Protein AF-A0AAW2P1X5-F1 (afdb_monomer)

Organism: Sesamum radiatum (NCBI:txid300843)

pLDDT: mean 85.67, std 13.17, range [32.5, 98.38]

InterPro domains:
  IPR018289 MULE transposase domain [PF10551] (149-247)

Sequence (319 aa):
MLFKTKEELMEAVQDHSIRHARREYYVTESSKTKWKVLCKHSTEGHVKCNPSYGIKHVIQNVKDQTGYDVPYQKAWYSLKMAREIVYGTWESSVKKLPAYLGAIQKYNPGTIVEWKHKGFQASTGKYVMGYVFWAFKPCIDGFQFCRNVISVDGTHLYTKYKYKLLIAAAMDGNQQVLPLAFAVDEETYPSWKWFLQQLSRHVIRGRRGMCLISDRHGGLIKAVREGPDFVSPHGVHRYCLRHVCSNFNSTIKNVVLKDLCWQAGSEYQSRKFNRIMDEIKKQDVKAFAYLDAINKEKWTASHDGGWRCGFDDQHVRMH

Radius of gyration: 26.85 Å; Cα contacts (8 Å, |Δi|>4): 483; chains: 1; bounding box: 67×56×65 Å

Solvent-accessible surface area (backbone atoms only — not comparable to full-atom values): 17569 Å² total; per-residue (Å²): 135,88,66,93,46,72,63,59,42,50,52,53,44,44,48,45,15,68,75,75,60,83,42,56,52,48,79,76,44,82,54,102,88,50,76,40,73,45,54,64,82,32,63,42,49,49,41,73,79,31,84,80,66,46,54,69,54,50,34,48,52,43,26,76,74,69,73,44,87,59,55,69,69,60,32,46,53,49,49,50,51,24,45,35,72,73,74,42,47,68,68,54,52,63,68,42,43,64,60,52,53,50,49,48,32,69,77,39,69,74,30,47,73,48,80,40,64,75,45,75,40,77,93,76,75,41,72,41,80,52,35,40,38,39,32,47,33,70,35,42,63,51,47,78,65,28,51,56,37,38,40,42,53,75,44,82,46,97,54,97,52,79,40,24,40,34,39,34,30,31,34,37,86,83,67,44,80,42,70,38,35,39,29,46,30,72,81,40,38,75,49,38,35,49,50,51,50,49,45,41,65,72,56,49,63,81,64,68,62,26,22,37,31,24,66,86,50,68,35,47,57,53,26,43,74,76,37,65,58,34,30,81,92,33,16,37,61,34,41,35,50,68,48,52,32,50,54,49,28,73,73,69,68,40,70,71,61,28,53,48,46,47,52,30,28,67,25,65,48,56,71,60,25,49,53,43,48,53,50,42,35,75,76,34,56,67,60,31,52,58,55,69,72,43,64,52,49,33,45,21,47,40,55,37,82,62,55,62,68,86,65,56,76,84,77,64,74,86,125

Nearest PDB structures (foldseek):
  8wwc-assembly2_D  TM=4.179E-01  e=2.090E-01  synthetic construct
  8wwc-assembly1_C  TM=4.539E-01  e=2.213E-01  synthetic construct
  9ij3-assembly1_A  TM=4.295E-01  e=5.863E-01  Mus musculus
  3gyp-assembly1_A  TM=3.384E-01  e=1.953E+00  Saccharomyces cerevisiae
  2jmu-assembly1_A  TM=2.526E-01  e=1.385E+00  Mus musculus

Structure (mmCIF, N/CA/C/O backbone):
data_AF-A0AAW2P1X5-F1
#
_entry.id   AF-A0AAW2P1X5-F1
#
loop_
_atom_site.group_PDB
_atom_site.id
_atom_site.type_symbol
_atom_site.label_atom_id
_atom_site.label_alt_id
_atom_site.label_comp_id
_atom_site.label_asym_id
_atom_site.label_entity_id
_atom_site.label_seq_id
_atom_site.pdbx_PDB_ins_code
_atom_site.Cartn_x
_atom_site.Cartn_y
_atom_site.Cartn_z
_atom_site.occupancy
_atom_site.B_iso_or_equiv
_atom_site.auth_seq_id
_atom_site.auth_comp_id
_atom_site.auth_asym_id
_atom_site.auth_atom_id
_atom_site.pdbx_PDB_model_num
ATOM 1 N N . MET A 1 1 ? -39.807 25.799 33.510 1.00 54.22 1 MET A N 1
ATOM 2 C CA . MET A 1 1 ? -41.089 25.072 33.384 1.00 54.22 1 MET A CA 1
ATOM 3 C C . MET A 1 1 ? -40.864 23.632 33.812 1.00 54.22 1 MET A C 1
ATOM 5 O O . MET A 1 1 ? -39.855 23.059 33.418 1.00 54.22 1 MET A O 1
ATOM 9 N N . LEU A 1 2 ? -41.742 23.083 34.651 1.00 59.72 2 LEU A N 1
ATOM 10 C CA . LEU A 1 2 ? -41.789 21.654 34.969 1.00 59.72 2 LEU A CA 1
ATOM 11 C C . LEU A 1 2 ? -42.893 21.048 34.098 1.00 59.72 2 LEU A C 1
ATOM 13 O O . LEU A 1 2 ? -44.048 21.436 34.249 1.00 59.72 2 LEU A O 1
ATOM 17 N N . PHE A 1 3 ? -42.532 20.160 33.175 1.00 68.56 3 PHE A N 1
ATOM 18 C CA . PHE A 1 3 ? -43.487 19.446 32.322 1.00 68.56 3 PHE A CA 1
ATOM 19 C C . PHE A 1 3 ? -43.906 18.154 33.027 1.00 68.56 3 PHE A C 1
ATOM 21 O O . PHE A 1 3 ? -43.050 17.453 33.578 1.00 68.56 3 PHE A O 1
ATOM 28 N N . LYS A 1 4 ? -45.211 17.864 33.073 1.00 69.25 4 LYS A N 1
ATOM 29 C CA . LYS A 1 4 ? -45.756 16.715 33.817 1.00 69.25 4 LYS A CA 1
ATOM 30 C C . LYS A 1 4 ? -45.629 15.416 33.029 1.00 69.25 4 LYS A C 1
ATOM 32 O O . LYS A 1 4 ? -45.527 14.347 33.631 1.00 69.25 4 LYS A O 1
ATOM 37 N N . THR A 1 5 ? -45.608 15.510 31.703 1.00 72.75 5 THR A N 1
ATOM 38 C CA . THR A 1 5 ? -45.520 14.371 30.785 1.00 72.75 5 THR A CA 1
ATOM 39 C C . THR A 1 5 ? -44.478 14.620 29.695 1.00 72.75 5 THR A C 1
ATOM 41 O O . THR A 1 5 ? -44.025 15.747 29.474 1.00 72.75 5 THR A O 1
ATOM 44 N N . LYS A 1 6 ? -44.057 13.547 29.015 1.00 68.81 6 LYS A N 1
ATOM 45 C CA . LYS A 1 6 ? -43.119 13.640 27.889 1.00 68.81 6 LYS A CA 1
ATOM 46 C C . LYS A 1 6 ? -43.771 14.360 26.705 1.00 68.81 6 LYS A C 1
ATOM 48 O O . LYS A 1 6 ? -43.094 15.083 25.983 1.00 68.81 6 LYS A O 1
ATOM 53 N N . GLU A 1 7 ? -45.072 14.178 26.538 1.00 74.19 7 GLU A N 1
ATOM 54 C CA . GLU A 1 7 ? -45.903 14.758 25.488 1.00 74.19 7 GLU A CA 1
ATOM 55 C C . GLU A 1 7 ? -45.992 16.284 25.625 1.00 74.19 7 GLU A C 1
ATOM 57 O O . GLU A 1 7 ? -45.682 16.982 24.662 1.00 74.19 7 GLU A O 1
ATOM 62 N N . GLU A 1 8 ? -46.257 16.807 26.831 1.00 77.31 8 GLU A N 1
ATOM 63 C CA . GLU A 1 8 ? -46.242 18.258 27.102 1.00 77.31 8 GLU A CA 1
ATOM 64 C C . GLU A 1 8 ? -44.882 18.888 26.779 1.00 77.31 8 GLU A C 1
ATOM 66 O O . GLU A 1 8 ? -44.800 19.995 26.245 1.00 77.31 8 GLU A O 1
ATOM 71 N N . LEU A 1 9 ? -43.789 18.183 27.092 1.00 74.19 9 LEU A N 1
ATOM 72 C CA . LEU A 1 9 ? -42.452 18.650 26.748 1.00 74.19 9 LEU A CA 1
ATOM 73 C C . LEU A 1 9 ? -42.229 18.652 25.230 1.00 74.19 9 LEU A C 1
ATOM 75 O O . LEU A 1 9 ? -41.631 19.594 24.717 1.00 74.19 9 LEU A O 1
ATOM 79 N N . MET A 1 10 ? -42.654 17.606 24.514 1.00 70.88 10 MET A N 1
ATOM 80 C CA . MET A 1 10 ? -42.500 17.542 23.056 1.00 70.88 10 MET A CA 1
ATOM 81 C C . MET A 1 10 ? -43.246 18.689 22.373 1.00 70.88 10 MET A C 1
ATOM 83 O O . MET A 1 10 ? -42.661 19.356 21.521 1.00 70.88 10 MET A O 1
ATOM 87 N N . GLU A 1 11 ? -44.477 18.972 22.798 1.00 77.06 11 GLU A N 1
ATOM 88 C CA . GLU A 1 11 ? -45.263 20.097 22.287 1.00 77.06 11 GLU A CA 1
ATOM 89 C C . GLU A 1 11 ? -44.612 21.442 22.611 1.00 77.06 11 GLU A C 1
ATOM 91 O O . GLU A 1 11 ? -44.451 22.270 21.720 1.00 77.06 11 GLU A O 1
ATOM 96 N N . ALA A 1 12 ? -44.147 21.652 23.846 1.00 75.19 12 ALA A N 1
ATOM 97 C CA . ALA A 1 12 ? -43.476 22.896 24.225 1.00 75.19 12 ALA A CA 1
ATOM 98 C C . ALA A 1 12 ? -42.154 23.110 23.469 1.00 75.19 12 ALA A C 1
ATOM 100 O O . ALA A 1 12 ? -41.810 24.232 23.090 1.00 75.19 12 ALA A O 1
ATOM 101 N N . VAL A 1 13 ? -41.406 22.032 23.218 1.00 69.44 13 VAL A N 1
ATOM 102 C CA . VAL A 1 13 ? -40.186 22.061 22.405 1.00 69.44 13 VAL A CA 1
ATOM 103 C C . VAL A 1 13 ? -40.520 22.379 20.950 1.00 69.44 13 VAL A C 1
ATOM 105 O O . VAL A 1 13 ? -39.817 23.182 20.334 1.00 69.44 13 VAL A O 1
ATOM 108 N N . GLN A 1 14 ? -41.585 21.800 20.396 1.00 65.75 14 GLN A N 1
ATOM 109 C CA . GLN A 1 14 ? -42.039 22.061 19.031 1.00 65.75 14 GLN A CA 1
ATOM 110 C C . GLN A 1 14 ? -42.573 23.493 18.873 1.00 65.75 14 GLN A C 1
ATOM 112 O O . GLN A 1 14 ? -42.233 24.178 17.911 1.00 65.75 14 GLN A O 1
ATOM 117 N N . ASP A 1 15 ? -43.309 24.001 19.855 1.00 69.94 15 ASP A N 1
ATOM 118 C CA . ASP A 1 15 ? -43.808 25.374 19.872 1.00 69.94 15 ASP A CA 1
ATOM 119 C C . ASP A 1 15 ? -42.661 26.392 19.981 1.00 69.94 15 ASP A C 1
ATOM 121 O O . ASP A 1 15 ? -42.579 27.329 19.187 1.00 69.94 15 ASP A O 1
ATOM 125 N N . HIS A 1 16 ? -41.679 26.157 20.861 1.00 68.56 16 HIS A N 1
ATOM 126 C CA . HIS A 1 16 ? -40.460 26.973 20.925 1.00 68.56 16 HIS A CA 1
ATOM 127 C C . HIS A 1 16 ? -39.639 26.892 19.622 1.00 68.56 16 HIS A C 1
ATOM 129 O O . HIS A 1 16 ? -39.056 27.890 19.178 1.00 68.56 16 HIS A O 1
ATOM 135 N N . SER A 1 17 ? -39.573 25.709 19.001 1.00 58.81 17 SER A N 1
ATOM 136 C CA . SER A 1 17 ? -38.910 25.487 17.706 1.00 58.81 17 SER A CA 1
ATOM 137 C C . SER A 1 17 ? -39.492 26.399 16.624 1.00 58.81 17 SER A C 1
ATOM 139 O O . SER A 1 17 ? -38.737 27.065 15.909 1.00 58.81 17 SER A O 1
ATOM 141 N N . ILE A 1 18 ? -40.827 26.465 16.561 1.00 56.28 18 ILE A N 1
ATOM 142 C CA . ILE A 1 18 ? -41.604 27.248 15.594 1.00 56.28 18 ILE A CA 1
ATOM 143 C C . ILE A 1 18 ? -41.532 28.748 15.907 1.00 56.28 18 ILE A C 1
ATOM 145 O O . ILE A 1 18 ? -41.245 29.547 15.017 1.00 56.28 18 ILE A O 1
ATOM 149 N N . ARG A 1 19 ? -41.763 29.142 17.167 1.00 52.75 19 ARG A N 1
ATOM 150 C CA . ARG A 1 19 ? -41.940 30.553 17.555 1.00 52.75 19 ARG A CA 1
ATOM 151 C C . ARG A 1 19 ? -40.642 31.328 17.723 1.00 52.75 19 ARG A C 1
ATOM 153 O O . ARG A 1 19 ? -40.612 32.521 17.436 1.00 52.75 19 ARG A O 1
ATOM 160 N N . HIS A 1 20 ? -39.581 30.684 18.205 1.00 51.88 20 HIS A N 1
ATOM 161 C CA . HIS A 1 20 ? -38.399 31.409 18.682 1.00 51.88 20 HIS A CA 1
ATOM 162 C C . HIS A 1 20 ? -37.089 30.974 18.035 1.00 51.88 20 HIS A C 1
ATOM 164 O O . HIS A 1 20 ? -36.188 31.795 17.883 1.00 51.88 20 HIS A O 1
ATOM 170 N N . ALA A 1 21 ? -36.955 29.704 17.649 1.00 55.00 21 ALA A N 1
ATOM 171 C CA . ALA A 1 21 ? -35.655 29.168 17.257 1.00 55.00 21 ALA A CA 1
ATOM 172 C C . ALA A 1 21 ? -35.458 28.958 15.747 1.00 55.00 21 ALA A C 1
ATOM 174 O O . ALA A 1 21 ? -34.315 28.735 15.348 1.00 55.00 21 ALA A O 1
ATOM 175 N N . ARG A 1 22 ? -36.526 28.988 14.923 1.00 56.28 22 ARG A N 1
ATOM 176 C CA . ARG A 1 22 ? -36.511 28.605 13.485 1.00 56.28 22 ARG A CA 1
ATOM 177 C C . ARG A 1 22 ? -35.740 27.300 13.218 1.00 56.28 22 ARG A C 1
ATOM 179 O O . ARG A 1 22 ? -35.096 27.126 12.188 1.00 56.28 22 ARG A O 1
ATOM 186 N N . ARG A 1 23 ? -35.745 26.395 14.191 1.00 57.50 23 ARG A N 1
ATOM 187 C CA . ARG A 1 23 ? -34.955 25.164 14.220 1.00 57.50 23 ARG A CA 1
ATOM 188 C C . ARG A 1 23 ? -35.837 24.086 14.792 1.00 57.50 23 ARG A C 1
ATOM 190 O O . ARG A 1 23 ? -36.413 24.303 15.848 1.00 57.50 23 ARG A O 1
ATOM 197 N N . GLU A 1 24 ? -35.902 22.939 14.136 1.00 57.69 24 GLU A N 1
ATOM 198 C CA . GLU A 1 24 ? -36.631 21.789 14.660 1.00 57.69 24 GLU A CA 1
ATOM 199 C C . GLU A 1 24 ? -35.803 21.082 15.737 1.00 57.69 24 GLU A C 1
ATOM 201 O O . GLU A 1 24 ? -34.630 20.773 15.523 1.00 57.69 24 GLU A O 1
ATOM 206 N N . TYR A 1 25 ? -36.407 20.806 16.888 1.00 61.94 25 TYR A N 1
ATOM 207 C CA . TYR A 1 25 ? -35.795 20.071 17.992 1.00 61.94 25 TYR A CA 1
ATOM 208 C C . TYR A 1 25 ? -36.591 18.796 18.298 1.00 61.94 25 TYR A C 1
ATOM 210 O O . TYR A 1 25 ? -37.809 18.776 18.153 1.00 61.94 25 TYR A O 1
ATOM 218 N N . TYR A 1 26 ? -35.915 17.738 18.751 1.00 63.78 26 TYR A N 1
ATOM 219 C CA . TYR A 1 26 ? -36.558 16.509 19.222 1.00 63.78 26 TYR A CA 1
ATOM 220 C C . TYR A 1 26 ? -35.980 16.051 20.564 1.00 63.78 26 TYR A C 1
ATOM 222 O O . TYR A 1 26 ? -34.784 16.185 20.843 1.00 63.78 26 TYR A O 1
ATOM 230 N N . VAL A 1 27 ? -36.851 15.517 21.418 1.00 67.62 27 VAL A N 1
ATOM 231 C CA . VAL A 1 27 ? -36.500 15.045 22.763 1.00 67.62 27 VAL A CA 1
ATOM 232 C C . VAL A 1 27 ? -35.854 13.661 22.660 1.00 67.62 27 VAL A C 1
ATOM 234 O O . VAL A 1 27 ? -36.437 12.739 22.097 1.00 67.62 27 VAL A O 1
ATOM 237 N N . THR A 1 28 ? -34.647 13.509 23.208 1.00 67.50 28 THR A N 1
ATOM 238 C CA . THR A 1 28 ? -33.862 12.257 23.166 1.00 67.50 28 THR A CA 1
ATOM 239 C C . THR A 1 28 ? -33.827 11.519 24.495 1.00 67.50 28 THR A C 1
ATOM 241 O O . THR A 1 28 ? -33.852 10.294 24.512 1.00 67.50 28 THR A O 1
ATOM 244 N N . GLU A 1 29 ? -33.824 12.246 25.610 1.00 72.56 29 GLU A N 1
ATOM 245 C CA . GLU A 1 29 ? -33.934 11.677 26.952 1.00 72.56 29 GLU A CA 1
ATOM 246 C C . GLU A 1 29 ? -34.926 12.503 27.765 1.00 72.56 29 GLU A C 1
ATOM 248 O O . GLU A 1 29 ? -34.983 13.731 27.649 1.00 72.56 29 GLU A O 1
ATOM 253 N N . SER A 1 30 ? -35.711 11.811 28.585 1.00 69.50 30 SER A N 1
ATOM 254 C CA . SER A 1 30 ? -36.805 12.393 29.349 1.00 69.50 30 SER A CA 1
ATOM 255 C C . SER A 1 30 ? -36.933 11.675 30.692 1.00 69.50 30 SER A C 1
ATOM 257 O O . SER A 1 30 ? -37.336 10.512 30.726 1.00 69.50 30 SER A O 1
ATOM 259 N N . SER A 1 31 ? -36.595 12.353 31.788 1.00 70.38 31 SER A N 1
ATOM 260 C CA . SER A 1 31 ? -36.792 11.888 33.165 1.00 70.38 31 SER A CA 1
ATOM 261 C C . SER A 1 31 ? -37.446 12.979 34.018 1.00 70.38 31 SER A C 1
ATOM 263 O O . SER A 1 31 ? -37.447 14.146 33.639 1.00 70.38 31 SER A O 1
ATOM 265 N N . LYS A 1 32 ? -37.943 12.622 35.214 1.00 63.44 32 LYS A N 1
ATOM 266 C CA . LYS A 1 32 ? -38.603 13.568 36.142 1.00 63.44 32 LYS A CA 1
ATOM 267 C C . LYS A 1 32 ? -37.756 14.804 36.487 1.00 63.44 32 LYS A C 1
ATOM 269 O O . LYS A 1 32 ? -38.311 15.814 36.902 1.00 63.44 32 LYS A O 1
ATOM 274 N N . THR A 1 33 ? -36.431 14.729 36.344 1.00 61.72 33 THR A N 1
ATOM 275 C CA . THR A 1 33 ? -35.498 15.797 36.741 1.00 61.72 33 THR A CA 1
ATOM 276 C C . THR A 1 33 ? -34.539 16.233 35.636 1.00 61.72 33 THR A C 1
ATOM 278 O O . THR A 1 33 ? -33.803 17.201 35.824 1.00 61.72 33 THR A O 1
ATOM 281 N N . LYS A 1 34 ? -34.512 15.548 34.485 1.00 58.72 34 LYS A N 1
ATOM 282 C CA . LYS A 1 34 ? -33.552 15.828 33.415 1.00 58.72 34 LYS A CA 1
ATOM 283 C C . LYS A 1 34 ? -34.154 15.553 32.045 1.00 58.72 34 LYS A C 1
ATOM 285 O O . LYS A 1 34 ? -34.698 14.484 31.790 1.00 58.72 34 LYS A O 1
ATOM 290 N N . TRP A 1 35 ? -33.960 16.503 31.140 1.00 64.88 35 TRP A N 1
ATOM 291 C CA . TRP A 1 35 ? -34.421 16.413 29.761 1.00 64.88 35 TRP A CA 1
ATOM 292 C C . TRP A 1 35 ? -33.260 16.728 28.825 1.00 64.88 35 TRP A C 1
ATOM 294 O O . TRP A 1 35 ? -32.448 17.612 29.112 1.00 64.88 35 TRP A O 1
ATOM 304 N N . LYS A 1 36 ? -33.171 16.003 27.711 1.00 66.81 36 LYS A N 1
ATOM 305 C CA . LYS A 1 36 ? -32.151 16.215 26.681 1.00 66.81 36 LYS A CA 1
ATOM 306 C C . LYS A 1 36 ? -32.830 16.369 25.333 1.00 66.81 36 LYS A C 1
ATOM 308 O O . LYS A 1 36 ? -33.543 15.472 24.884 1.00 66.81 36 LYS A O 1
ATOM 313 N N . VAL A 1 37 ? -32.591 17.497 24.682 1.00 60.38 37 VAL A N 1
ATOM 314 C CA . VAL A 1 37 ? -33.201 17.852 23.400 1.00 60.38 37 VAL A CA 1
ATOM 315 C C . VAL A 1 37 ? -32.089 18.064 22.376 1.00 60.38 37 VAL A C 1
ATOM 317 O O . VAL A 1 37 ? -31.099 18.727 22.682 1.00 60.38 37 VAL A O 1
ATOM 320 N N . LEU A 1 38 ? -32.228 17.492 21.180 1.00 56.41 38 LEU A N 1
ATOM 321 C CA . LEU A 1 38 ? -31.288 17.681 20.074 1.00 56.41 38 LEU A CA 1
ATOM 322 C C . LEU A 1 38 ? -31.940 18.485 18.953 1.00 56.41 38 LEU A C 1
ATOM 324 O O . LEU A 1 38 ? -33.108 18.292 18.630 1.00 56.41 38 LEU A O 1
ATOM 328 N N . CYS A 1 39 ? -31.168 19.375 18.335 1.00 57.31 39 CYS A N 1
ATOM 329 C CA . CYS A 1 39 ? -31.588 20.086 17.131 1.00 57.31 39 CYS A CA 1
ATOM 330 C C . CYS A 1 39 ? -31.488 19.147 15.914 1.00 57.31 39 CYS A C 1
ATOM 332 O O . CYS A 1 39 ? -30.440 18.540 15.675 1.00 57.31 39 CYS A O 1
ATOM 334 N N . LYS A 1 40 ? -32.553 19.052 15.116 1.00 52.34 40 LYS A N 1
ATOM 335 C CA . LYS A 1 40 ? -32.645 18.276 13.867 1.00 52.34 40 LYS A CA 1
ATOM 336 C C . LYS A 1 40 ? -31.673 18.756 12.796 1.00 52.34 40 LYS A C 1
ATOM 338 O O . LYS A 1 40 ? -31.147 17.938 12.049 1.00 52.34 40 LYS A O 1
ATOM 343 N N . HIS A 1 41 ? -31.353 20.047 12.793 1.00 55.22 41 HIS A N 1
ATOM 344 C CA . HIS A 1 41 ? -30.346 20.649 11.912 1.00 55.22 41 HIS A CA 1
ATOM 345 C C . HIS A 1 41 ? -28.986 20.834 12.597 1.00 55.22 41 HIS A C 1
ATOM 347 O O . HIS A 1 41 ? -28.184 21.677 12.197 1.00 55.22 41 HIS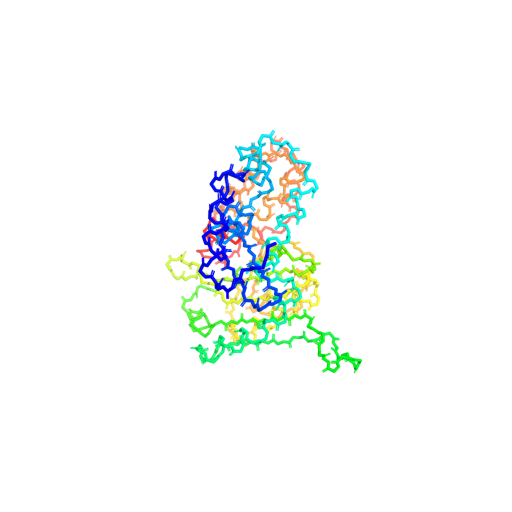 A O 1
ATOM 353 N N . SER A 1 42 ? -28.721 20.076 13.664 1.00 66.50 42 SER A N 1
ATOM 354 C CA . SER A 1 42 ? -27.410 20.080 14.305 1.00 66.50 42 SER A CA 1
ATOM 355 C C . SER A 1 42 ? -26.339 19.534 13.364 1.00 66.50 42 SER A C 1
ATOM 357 O O . SER A 1 42 ? -26.585 18.673 12.515 1.00 66.50 42 SER A O 1
ATOM 359 N N . THR A 1 43 ? -25.106 19.991 13.575 1.00 72.88 43 THR A N 1
ATOM 360 C CA . THR A 1 43 ? -23.909 19.443 12.931 1.00 72.88 43 THR A CA 1
ATOM 361 C C . THR A 1 43 ? -23.858 17.909 13.021 1.00 72.88 43 THR A C 1
ATOM 363 O O . THR A 1 43 ? -23.388 17.265 12.092 1.00 72.88 43 THR A O 1
ATOM 366 N N . GLU A 1 44 ? -24.402 17.305 14.085 1.00 76.94 44 GLU A N 1
ATOM 367 C CA . GLU A 1 44 ? -24.515 15.848 14.252 1.00 76.94 44 GLU A CA 1
ATOM 368 C C . GLU A 1 44 ? -25.360 15.177 13.165 1.00 76.94 44 GLU A C 1
ATOM 370 O O . GLU A 1 44 ? -24.932 14.173 12.596 1.00 76.94 44 GLU A O 1
ATOM 375 N N . GLY A 1 45 ? -26.540 15.724 12.851 1.00 76.06 45 GLY A N 1
ATOM 376 C CA . GLY A 1 45 ? -27.419 15.182 11.811 1.00 76.06 45 GLY A CA 1
ATOM 377 C C . GLY A 1 45 ? -26.744 15.194 10.441 1.00 76.06 45 GLY A C 1
ATOM 378 O O . GLY A 1 45 ? -26.738 14.187 9.735 1.00 76.06 45 GLY A O 1
ATOM 379 N N . HIS A 1 46 ? -26.071 16.298 10.109 1.00 81.38 46 HIS A N 1
ATOM 380 C CA . HIS A 1 46 ? -25.302 16.403 8.870 1.00 81.38 46 HIS A CA 1
ATOM 381 C C . HIS A 1 46 ? -24.129 15.419 8.815 1.00 81.38 46 HIS A C 1
ATOM 383 O O . HIS A 1 46 ? -23.893 14.814 7.772 1.00 81.38 46 HIS A O 1
ATOM 389 N N . VAL A 1 47 ? -23.431 15.208 9.934 1.00 84.38 47 VAL A N 1
ATOM 390 C CA . VAL A 1 47 ? -22.326 14.243 10.028 1.00 84.38 47 VAL A CA 1
ATOM 391 C C . VAL A 1 47 ? -22.804 12.794 9.874 1.00 84.38 47 VAL A C 1
ATOM 393 O O . VAL A 1 47 ? -22.076 11.989 9.294 1.00 84.38 47 VAL A O 1
ATOM 396 N N . LYS A 1 48 ? -24.010 12.452 10.354 1.00 81.88 48 LYS A N 1
ATOM 397 C CA . LYS A 1 48 ? -24.611 11.117 10.161 1.00 81.88 48 LYS A CA 1
ATOM 398 C C . LYS A 1 48 ? -24.944 10.839 8.697 1.00 81.88 48 LYS A C 1
ATOM 400 O O . LYS A 1 48 ? -24.700 9.736 8.224 1.00 81.88 48 LYS A O 1
ATOM 405 N N . CYS A 1 49 ? -25.494 11.826 7.992 1.00 82.56 49 CYS A N 1
ATOM 406 C CA . CYS A 1 49 ? -25.884 11.672 6.589 1.00 82.56 49 CYS A CA 1
ATOM 407 C C . CYS A 1 49 ? -24.698 11.799 5.624 1.00 82.56 49 CYS A C 1
ATOM 409 O O . CYS A 1 49 ? -24.734 11.248 4.528 1.00 82.56 49 CYS A O 1
ATOM 411 N N . ASN A 1 50 ? -23.658 12.543 6.008 1.00 82.19 50 ASN A N 1
ATOM 412 C CA . ASN A 1 50 ? -22.485 12.785 5.181 1.00 82.19 50 ASN A CA 1
ATOM 413 C C . ASN A 1 50 ? -21.198 12.716 6.028 1.00 82.19 50 ASN A C 1
ATOM 415 O O . ASN A 1 50 ? -20.824 13.700 6.670 1.00 82.19 50 ASN A O 1
ATOM 419 N N . PRO A 1 51 ? -20.461 11.591 6.000 1.00 80.44 51 PRO A N 1
ATOM 420 C CA . PRO A 1 51 ? -19.168 11.470 6.679 1.00 80.44 51 PRO A CA 1
ATOM 421 C C . PRO A 1 51 ? -18.125 12.499 6.209 1.00 80.44 51 PRO A C 1
ATOM 423 O O . PRO A 1 51 ? -17.277 12.930 6.994 1.00 80.44 51 PRO A O 1
ATOM 426 N N . SER A 1 52 ? -18.224 12.953 4.954 1.00 83.75 52 SER A N 1
ATOM 427 C CA . SER A 1 52 ? -17.362 13.983 4.361 1.00 83.75 52 SER A CA 1
ATOM 428 C C . SER A 1 52 ? -17.794 15.40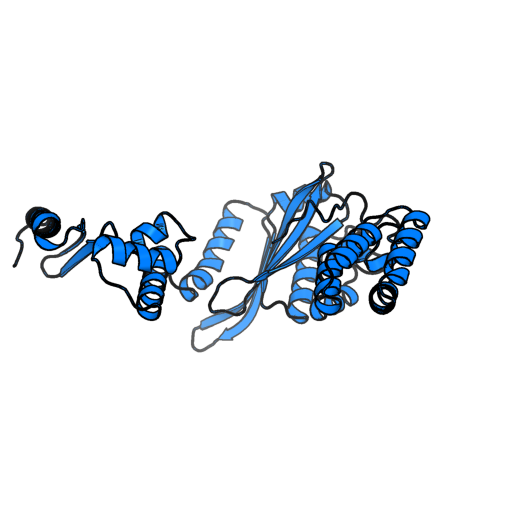9 4.716 1.00 83.75 52 SER A C 1
ATOM 430 O O . SER A 1 52 ? -17.228 16.370 4.193 1.00 83.75 52 SER A O 1
ATOM 432 N N . TYR A 1 53 ? -18.778 15.580 5.608 1.00 86.75 53 TYR A N 1
ATOM 433 C CA . TYR A 1 53 ? -19.247 16.895 6.029 1.00 86.75 53 TYR A CA 1
ATOM 434 C C . TYR A 1 53 ? -18.093 17.715 6.617 1.00 86.75 53 TYR A C 1
ATOM 436 O O . TYR A 1 53 ? -17.456 17.343 7.612 1.00 86.75 53 TYR A O 1
ATOM 444 N N . GLY A 1 54 ? -17.787 18.811 5.929 1.00 88.94 54 GLY A N 1
ATOM 445 C CA . GLY A 1 54 ? -16.617 19.646 6.163 1.00 88.94 54 GLY A CA 1
ATOM 446 C C . GLY A 1 54 ? -16.928 20.935 6.918 1.00 88.94 54 GLY A C 1
ATOM 447 O O . GLY A 1 54 ? -18.061 21.403 6.974 1.00 88.94 54 GLY A O 1
ATOM 448 N N . ILE A 1 55 ? -15.878 21.560 7.451 1.00 90.44 55 ILE A N 1
ATOM 449 C CA . ILE A 1 55 ? -15.971 22.786 8.265 1.00 90.44 55 ILE A CA 1
ATOM 450 C C . ILE A 1 55 ? -16.625 23.930 7.484 1.00 90.44 55 ILE A C 1
ATOM 452 O O . ILE A 1 55 ? -17.426 24.670 8.043 1.00 90.44 55 ILE A O 1
ATOM 456 N N . LYS A 1 56 ? -16.335 24.041 6.180 1.00 91.50 56 LYS A N 1
ATOM 457 C CA . LYS A 1 56 ? -16.964 25.035 5.297 1.00 91.50 56 LYS A CA 1
ATOM 458 C C . LYS A 1 56 ? -18.490 24.918 5.308 1.00 91.50 56 LYS A C 1
ATOM 460 O O . LYS A 1 56 ? -19.166 25.933 5.397 1.00 91.50 56 LYS A O 1
ATOM 465 N N . HIS A 1 57 ? -19.018 23.694 5.303 1.00 89.94 57 HIS A N 1
ATOM 466 C CA . HIS A 1 57 ? -20.459 23.457 5.368 1.00 89.94 57 HIS A CA 1
ATOM 467 C C . HIS A 1 57 ? -21.037 23.799 6.740 1.00 89.94 57 HIS A C 1
ATOM 469 O O . HIS A 1 57 ? -22.130 24.335 6.817 1.00 89.94 57 HIS A O 1
ATOM 475 N N . VAL A 1 58 ? -20.297 23.562 7.828 1.00 86.06 58 VAL A N 1
ATOM 476 C CA . VAL A 1 58 ? -20.717 23.996 9.172 1.00 86.06 58 VAL A CA 1
ATOM 477 C C . VAL A 1 58 ? -20.868 25.514 9.229 1.00 86.06 58 VAL A C 1
ATOM 479 O O . VAL A 1 58 ? -21.887 26.003 9.703 1.00 86.06 58 VAL A O 1
ATOM 482 N N . ILE A 1 59 ? -19.867 26.251 8.736 1.00 87.06 59 ILE A N 1
ATOM 483 C CA . ILE A 1 59 ? -19.887 27.719 8.715 1.00 87.06 59 ILE A CA 1
ATOM 484 C C . ILE A 1 59 ? -21.054 28.211 7.856 1.00 87.06 59 ILE A C 1
ATOM 486 O O . ILE A 1 59 ? -21.841 29.030 8.325 1.00 87.06 59 ILE A O 1
ATOM 490 N N . GLN A 1 60 ? -21.191 27.669 6.642 1.00 88.25 60 GLN A N 1
ATOM 491 C CA . GLN A 1 60 ? -22.252 28.053 5.716 1.00 88.25 60 GLN A CA 1
ATOM 492 C C . GLN A 1 60 ? -23.640 27.764 6.297 1.00 88.25 60 GLN A C 1
ATOM 494 O O . GLN A 1 60 ? -24.464 28.664 6.363 1.00 88.25 60 GLN A O 1
ATOM 499 N N . ASN A 1 61 ? -23.873 26.562 6.831 1.00 85.12 61 ASN A N 1
ATOM 500 C CA . ASN A 1 61 ? -25.174 26.202 7.390 1.00 85.12 61 ASN A CA 1
ATOM 501 C C . ASN A 1 61 ? -25.555 27.070 8.592 1.00 85.12 61 ASN A C 1
ATOM 503 O O . ASN A 1 61 ? -26.726 27.403 8.753 1.00 85.12 61 ASN A O 1
ATOM 507 N N . VAL A 1 62 ? -24.598 27.447 9.449 1.00 80.69 62 VAL A N 1
ATOM 508 C CA . VAL A 1 62 ? -24.908 28.347 10.570 1.00 80.69 62 VAL A CA 1
ATOM 509 C C . VAL A 1 62 ? -25.226 29.748 10.050 1.00 80.69 62 VAL A C 1
ATOM 511 O O . VAL A 1 62 ? -26.203 30.342 10.504 1.00 80.69 62 VAL A O 1
ATOM 514 N N . LYS A 1 63 ? -24.467 30.243 9.066 1.00 82.69 63 LYS A N 1
ATOM 515 C CA . LYS A 1 63 ? -24.739 31.528 8.417 1.00 82.69 63 LYS A CA 1
ATOM 516 C C . LYS A 1 63 ? -26.125 31.553 7.772 1.00 82.69 63 LYS A C 1
ATOM 518 O O . LYS A 1 63 ? -26.876 32.490 8.017 1.00 82.69 63 LYS A O 1
ATOM 523 N N . ASP A 1 64 ? -26.495 30.509 7.038 1.00 81.25 64 ASP A N 1
ATOM 524 C CA . ASP A 1 64 ? -27.792 30.410 6.361 1.00 81.25 64 ASP A CA 1
ATOM 525 C C . ASP A 1 64 ? -28.959 30.336 7.358 1.00 81.25 64 ASP A C 1
ATOM 527 O O . ASP A 1 64 ? -30.020 30.911 7.130 1.00 81.25 64 ASP A O 1
ATOM 531 N N . GLN A 1 65 ? -28.768 29.656 8.493 1.00 74.94 65 GLN A N 1
ATOM 532 C CA . GLN A 1 65 ? -29.825 29.472 9.491 1.00 74.94 65 GLN A CA 1
ATOM 533 C C . GLN A 1 65 ? -29.987 30.653 10.451 1.00 74.94 65 GLN A C 1
ATOM 535 O O . GLN A 1 65 ? -31.098 30.907 10.917 1.00 74.94 65 GLN A O 1
ATOM 540 N N . THR A 1 66 ? -28.897 31.331 10.821 1.00 74.62 66 THR A N 1
ATOM 541 C CA . THR A 1 66 ? -28.927 32.358 11.880 1.00 74.62 66 THR A CA 1
ATOM 542 C C . THR A 1 66 ? -28.421 33.723 11.446 1.00 74.62 66 THR A C 1
ATOM 544 O O . THR A 1 66 ? -28.443 34.643 12.258 1.00 74.62 66 THR A O 1
ATOM 547 N N . GLY A 1 67 ? -27.905 33.862 10.225 1.00 73.94 67 GLY A N 1
ATOM 548 C CA . GLY A 1 67 ? -27.259 35.088 9.749 1.00 73.94 67 GLY A CA 1
ATOM 549 C C . GLY A 1 67 ? -25.930 35.413 10.441 1.00 73.94 67 GLY A C 1
ATOM 550 O O . GLY A 1 67 ? -25.392 36.493 10.232 1.00 73.94 67 GLY A O 1
ATOM 551 N N . TYR A 1 68 ? -25.396 34.511 11.275 1.00 77.62 68 TYR A N 1
ATOM 552 C CA . TYR A 1 68 ? -24.186 34.754 12.065 1.00 77.62 68 TYR A CA 1
ATOM 553 C C . TYR A 1 68 ? -22.964 34.096 11.425 1.00 77.62 68 TYR A C 1
ATOM 555 O O . TYR A 1 68 ? -22.951 32.888 11.181 1.00 77.62 68 TYR A O 1
ATOM 563 N N . ASP A 1 69 ? -21.908 34.881 11.229 1.00 81.50 69 ASP A N 1
ATOM 564 C CA . ASP A 1 69 ? -20.615 34.391 10.761 1.00 81.50 69 ASP A CA 1
ATOM 565 C C . ASP A 1 69 ? -19.834 33.724 11.905 1.00 81.50 69 ASP A C 1
ATOM 567 O O . ASP A 1 69 ? -19.258 34.372 12.781 1.00 81.50 69 ASP A O 1
ATOM 571 N N . VAL A 1 70 ? -19.814 32.388 11.903 1.00 82.50 70 VAL A N 1
ATOM 572 C CA . VAL A 1 70 ? -19.109 31.600 12.921 1.00 82.50 70 VAL A CA 1
ATOM 573 C C . VAL A 1 70 ? -17.598 31.608 12.672 1.00 82.50 70 VAL A C 1
ATOM 575 O O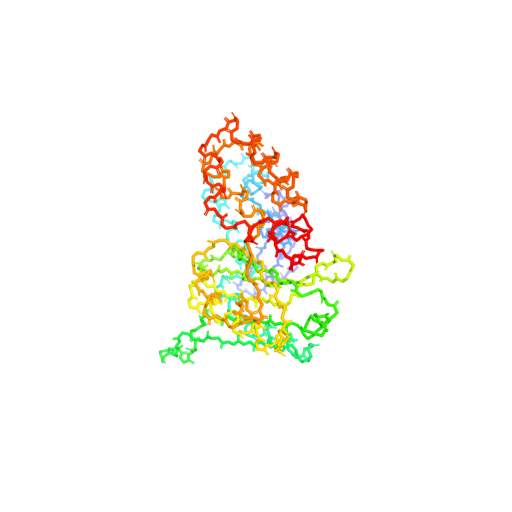 . VAL A 1 70 ? -17.155 31.213 11.590 1.00 82.50 70 VAL A O 1
ATOM 578 N N . PRO A 1 71 ? -16.773 31.924 13.689 1.00 83.88 71 PRO A N 1
ATOM 579 C CA . PRO A 1 71 ? -15.326 31.778 13.589 1.00 83.88 71 PRO A CA 1
ATOM 580 C C . PRO A 1 71 ? -14.913 30.335 13.283 1.00 83.88 71 PRO A C 1
ATOM 582 O O . PRO A 1 71 ? -15.415 29.392 13.902 1.00 83.88 71 PRO A O 1
ATOM 585 N N . TYR A 1 72 ? -13.921 30.162 12.406 1.00 88.12 72 TYR A N 1
ATOM 586 C CA . TYR A 1 72 ? -13.429 28.847 11.973 1.00 88.12 72 TYR A CA 1
ATOM 587 C C . TYR A 1 72 ? -13.168 27.877 13.134 1.00 88.12 72 TYR A C 1
ATOM 589 O O . TYR A 1 72 ? -13.600 26.726 13.089 1.00 88.12 72 TYR A O 1
ATOM 597 N N . GLN A 1 73 ? -12.514 28.340 14.206 1.00 78.75 73 GLN A N 1
ATOM 598 C CA . GLN A 1 73 ? -12.217 27.502 15.371 1.00 78.75 73 GLN A CA 1
ATOM 599 C C . GLN A 1 73 ? -13.485 26.946 16.034 1.00 78.75 73 GLN A C 1
ATOM 601 O O . GLN A 1 73 ? -13.523 25.766 16.375 1.00 78.75 73 GLN A O 1
ATOM 606 N N . LYS A 1 74 ? -14.547 27.752 16.177 1.00 80.00 74 LYS A N 1
ATOM 607 C CA . LYS A 1 74 ? -15.817 27.293 16.762 1.00 80.00 74 LYS A CA 1
ATOM 608 C C . LYS A 1 74 ? -16.508 26.266 15.866 1.00 80.00 74 LYS A C 1
ATOM 610 O O . LYS A 1 74 ? -16.999 25.257 16.370 1.00 80.00 74 LYS A O 1
ATOM 615 N N . ALA A 1 75 ? -16.489 26.480 14.550 1.00 83.38 75 ALA A N 1
ATOM 616 C CA . ALA A 1 75 ? -17.015 25.517 13.585 1.00 83.38 75 ALA A CA 1
ATOM 617 C C . ALA A 1 75 ? -16.228 24.194 13.610 1.00 83.38 75 ALA A C 1
ATOM 619 O O . ALA A 1 75 ? -16.825 23.118 13.599 1.00 83.38 75 ALA A O 1
ATOM 620 N N . TRP A 1 76 ? -14.898 24.264 13.724 1.00 85.75 76 TRP A N 1
ATOM 621 C CA . TRP A 1 76 ? -14.034 23.093 13.873 1.00 85.75 76 TRP A CA 1
ATOM 622 C C . TRP A 1 76 ? -14.338 22.308 15.156 1.00 85.75 76 TRP A C 1
ATOM 624 O O . TRP A 1 76 ? -14.540 21.095 15.090 1.00 85.75 76 TRP A O 1
ATOM 634 N N . TYR A 1 77 ? -14.435 22.984 16.307 1.00 81.56 77 TYR A N 1
ATOM 635 C CA . TYR A 1 77 ? -14.772 22.339 17.582 1.00 81.56 77 TYR A CA 1
ATOM 636 C C . TYR A 1 77 ? -16.165 21.699 17.547 1.00 81.56 77 TYR A C 1
ATOM 638 O O . TYR A 1 77 ? -16.314 20.553 17.968 1.00 81.56 77 TYR A O 1
ATOM 646 N N . SER A 1 78 ? -17.166 22.390 16.990 1.00 80.75 78 SER A N 1
ATOM 647 C CA . SER A 1 78 ? -18.519 21.844 16.820 1.00 80.75 78 SER A CA 1
ATOM 648 C C . SER A 1 78 ? -18.519 20.588 15.947 1.00 80.75 78 SER A C 1
ATOM 650 O O . SER A 1 78 ? -19.108 19.575 16.325 1.00 80.75 78 SER A O 1
ATOM 652 N N . LEU A 1 79 ? -17.810 20.616 14.812 1.00 86.56 79 LEU A N 1
ATOM 653 C CA . LEU A 1 79 ? -17.698 19.463 13.919 1.00 86.56 79 LEU A CA 1
ATOM 654 C C . LEU A 1 79 ? -16.984 18.286 14.582 1.00 86.56 79 LEU A C 1
ATOM 656 O O . LEU A 1 79 ? -17.403 17.141 14.419 1.00 86.56 79 LEU A O 1
ATOM 660 N N . LYS A 1 80 ? -15.915 18.562 15.334 1.00 85.44 80 LYS A N 1
ATOM 661 C CA . LYS A 1 80 ? -15.190 17.550 16.100 1.00 85.44 80 LYS A CA 1
ATOM 662 C C . LYS A 1 80 ? -16.115 16.869 17.110 1.00 85.44 80 LYS A C 1
ATOM 664 O O . LYS A 1 80 ? -16.208 15.646 17.092 1.00 85.44 80 LYS A O 1
ATOM 669 N N . MET A 1 81 ? -16.830 17.643 17.929 1.00 82.44 81 MET A N 1
ATOM 670 C CA . MET A 1 81 ? -17.770 17.096 18.914 1.00 82.44 81 MET A CA 1
ATOM 671 C C . MET A 1 81 ? -18.883 16.288 18.246 1.00 82.44 81 MET A C 1
ATOM 673 O O . MET A 1 81 ? -19.179 15.178 18.676 1.00 82.44 81 MET A O 1
ATOM 677 N N . ALA A 1 82 ? -19.454 16.799 17.154 1.00 83.81 82 ALA A N 1
ATOM 678 C CA . ALA A 1 82 ? -20.477 16.084 16.400 1.00 83.81 82 ALA A CA 1
ATOM 679 C C . ALA A 1 82 ? -19.964 14.734 15.873 1.00 83.81 82 ALA A C 1
ATOM 681 O O . ALA A 1 82 ? -20.644 13.719 15.996 1.00 83.81 82 ALA A O 1
ATOM 682 N N . ARG A 1 83 ? -18.737 14.689 15.338 1.00 86.19 83 ARG A N 1
ATOM 683 C CA . ARG A 1 83 ? -18.097 13.437 14.903 1.00 86.19 83 ARG A CA 1
ATOM 684 C C . ARG A 1 83 ? -17.847 12.480 16.062 1.00 86.19 83 ARG A C 1
ATOM 686 O O . ARG A 1 83 ? -18.086 11.290 15.899 1.00 86.19 83 ARG A O 1
ATOM 693 N N . GLU A 1 84 ? -17.417 12.976 17.218 1.00 85.38 84 GLU A N 1
ATOM 694 C CA . GLU A 1 84 ? -17.222 12.152 18.417 1.00 85.38 84 GLU A CA 1
ATOM 695 C C . GLU A 1 84 ? -18.543 11.574 18.944 1.00 85.38 84 GLU A C 1
ATOM 697 O O . GLU A 1 84 ? -18.570 10.431 19.391 1.00 85.38 84 GLU A O 1
ATOM 702 N N . ILE A 1 85 ? -19.649 12.313 18.837 1.00 82.94 85 ILE A N 1
ATOM 703 C CA . ILE A 1 85 ? -20.988 11.826 19.200 1.00 82.94 85 ILE A CA 1
ATOM 704 C C . ILE A 1 85 ? -21.465 10.742 18.223 1.00 82.94 85 ILE A C 1
ATOM 706 O O . ILE A 1 85 ? -22.044 9.744 18.647 1.00 82.94 85 ILE A O 1
ATOM 710 N N . VAL A 1 86 ? -21.218 10.918 16.921 1.00 83.75 86 VAL A N 1
ATOM 711 C CA . VAL A 1 86 ? -21.694 9.997 15.875 1.00 83.75 86 VAL A CA 1
ATOM 712 C C . VAL A 1 86 ? -20.842 8.731 15.774 1.00 83.75 86 VAL A C 1
ATOM 714 O O . VAL A 1 86 ? -21.381 7.627 15.756 1.00 83.75 86 VAL A O 1
ATOM 717 N N . TYR A 1 87 ? -19.519 8.877 15.703 1.00 82.69 87 TYR A N 1
ATOM 718 C CA . TYR A 1 87 ? -18.584 7.779 15.435 1.00 82.69 87 TYR A CA 1
ATOM 719 C C . TYR A 1 87 ? -17.861 7.277 16.693 1.00 82.69 87 TYR A C 1
ATOM 721 O O . TYR A 1 87 ? -17.281 6.189 16.685 1.00 82.69 87 TYR A O 1
ATOM 729 N N . GLY A 1 88 ? -17.925 8.031 17.792 1.00 84.94 88 GLY A N 1
ATOM 730 C CA . GLY A 1 88 ? -17.110 7.807 18.980 1.00 84.94 88 GLY A CA 1
ATOM 731 C C . GLY A 1 88 ? -15.756 8.513 18.899 1.00 84.94 88 GLY A C 1
ATOM 732 O O . GLY A 1 88 ? -15.382 9.117 17.894 1.00 84.94 88 GLY A O 1
ATOM 733 N N . THR A 1 89 ? -14.991 8.426 19.985 1.00 84.56 89 THR A N 1
ATOM 734 C CA . THR A 1 89 ? -13.622 8.954 20.028 1.00 84.56 89 THR A CA 1
ATOM 735 C C . THR A 1 89 ? -12.636 7.991 19.364 1.00 84.56 89 THR A C 1
ATOM 737 O O . THR A 1 89 ? -12.898 6.789 19.254 1.00 84.56 89 THR A O 1
ATOM 740 N N . TRP A 1 90 ? -11.449 8.482 19.001 1.00 79.31 90 TRP A N 1
ATOM 741 C CA . TRP A 1 90 ? -10.374 7.650 18.447 1.00 79.31 90 TRP A CA 1
ATOM 742 C C . TRP A 1 90 ? -9.998 6.468 19.348 1.00 79.31 90 TRP A C 1
ATOM 744 O O . TRP A 1 90 ? -9.798 5.354 18.870 1.00 79.31 90 TRP A O 1
ATOM 754 N N . GLU A 1 91 ? -9.931 6.695 20.660 1.00 82.69 91 GLU A N 1
ATOM 755 C CA . GLU A 1 91 ? -9.680 5.669 21.672 1.00 82.69 91 GLU A CA 1
ATOM 756 C C . GLU A 1 91 ? -10.767 4.600 21.642 1.00 82.69 91 GLU A C 1
ATOM 758 O O . GLU A 1 91 ? -10.467 3.415 21.770 1.00 82.69 91 GLU A O 1
ATOM 763 N N . SER A 1 92 ? -12.030 5.013 21.497 1.00 84.44 92 SER A N 1
ATOM 764 C CA . SER A 1 92 ? -13.157 4.086 21.443 1.00 84.44 92 SER A CA 1
ATOM 765 C C . SER A 1 92 ? -13.092 3.205 20.193 1.00 84.44 92 SER A C 1
ATOM 767 O O . SER A 1 92 ? -13.332 2.004 20.294 1.00 84.44 92 SER A O 1
ATOM 769 N N . SER A 1 93 ? -12.679 3.759 19.049 1.00 82.88 93 SER A N 1
ATOM 770 C CA . SER A 1 93 ? -12.514 3.013 17.798 1.00 82.88 93 SER A CA 1
ATOM 771 C C . SER A 1 93 ? -11.398 1.975 17.898 1.00 82.88 93 SER A C 1
ATOM 773 O O . SER A 1 93 ? -11.616 0.812 17.570 1.00 82.88 93 SER A O 1
ATOM 775 N N . VAL A 1 94 ? -10.234 2.348 18.445 1.00 81.94 94 VAL A N 1
ATOM 776 C CA . VAL A 1 94 ? -9.128 1.398 18.668 1.00 81.94 94 VAL A CA 1
ATOM 777 C C . VAL A 1 94 ? -9.532 0.309 19.669 1.00 81.94 94 VAL A C 1
ATOM 779 O O . VAL A 1 94 ? -9.241 -0.864 19.451 1.00 81.94 94 VAL A O 1
ATOM 782 N N . LYS A 1 95 ? -10.273 0.654 20.732 1.00 84.69 95 LYS A N 1
ATOM 783 C CA . LYS A 1 95 ? -10.788 -0.325 21.710 1.00 84.69 95 LYS A CA 1
ATOM 784 C C . LYS A 1 95 ? -11.796 -1.314 21.116 1.00 84.69 95 LYS A C 1
ATOM 786 O O . LYS A 1 95 ? -11.896 -2.428 21.619 1.00 84.69 95 LYS A O 1
ATOM 791 N N . LYS A 1 96 ? -12.543 -0.923 20.079 1.00 88.69 96 LYS A N 1
ATOM 792 C CA . LYS A 1 96 ? -13.497 -1.801 19.378 1.00 88.69 96 LYS A CA 1
ATOM 793 C C . LYS A 1 96 ? -12.809 -2.771 18.415 1.00 88.69 96 LYS A C 1
ATOM 795 O O . LYS A 1 96 ? -13.404 -3.792 18.082 1.00 88.69 96 LYS A O 1
ATOM 800 N N . LEU A 1 97 ? -11.576 -2.484 17.990 1.00 89.44 97 LEU A N 1
ATOM 801 C CA . LEU A 1 97 ? -10.879 -3.247 16.954 1.00 89.44 97 LEU A CA 1
ATOM 802 C C . LEU A 1 97 ? -10.728 -4.749 17.278 1.00 89.44 97 LEU A C 1
ATOM 804 O O . LEU A 1 97 ? -11.024 -5.550 16.393 1.00 89.44 97 LEU A O 1
ATOM 808 N N . PRO A 1 98 ? -10.376 -5.174 18.513 1.00 91.50 98 PRO A N 1
ATOM 809 C CA . PRO A 1 98 ? -10.329 -6.597 18.854 1.00 91.50 98 PRO A CA 1
ATOM 810 C C . PRO A 1 98 ? -11.681 -7.301 18.725 1.00 91.50 98 PRO A C 1
ATOM 812 O O . PRO A 1 98 ? -11.758 -8.379 18.146 1.00 91.50 98 PRO A O 1
ATOM 815 N N . ALA A 1 99 ? -12.759 -6.676 19.209 1.00 93.25 99 ALA A N 1
ATOM 816 C CA . ALA A 1 99 ? -14.104 -7.239 19.101 1.00 93.25 99 ALA A CA 1
ATOM 817 C C . ALA A 1 99 ? -14.574 -7.303 17.639 1.00 93.25 99 ALA A C 1
ATOM 819 O O . ALA A 1 99 ? -15.176 -8.290 17.227 1.00 93.25 99 ALA A O 1
ATOM 820 N N . TYR A 1 100 ? -14.258 -6.275 16.848 1.00 94.25 100 TYR A N 1
ATOM 821 C CA . TYR A 1 100 ? -14.569 -6.223 15.422 1.00 94.25 100 TYR A CA 1
ATOM 822 C C . TYR A 1 100 ? -13.849 -7.323 14.631 1.00 94.25 100 TYR A C 1
ATOM 824 O O . TYR A 1 100 ? -14.489 -8.078 13.902 1.00 94.25 100 TYR A O 1
ATOM 832 N N . LEU A 1 101 ? -12.534 -7.466 14.814 1.00 95.38 101 LEU A N 1
ATOM 833 C CA . LEU A 1 101 ? -11.755 -8.509 14.145 1.00 95.38 101 LEU A CA 1
ATOM 834 C C . LEU A 1 101 ? -12.140 -9.911 14.637 1.00 95.38 101 LEU A C 1
ATOM 836 O O . LEU A 1 101 ? -12.242 -10.829 13.828 1.00 95.38 101 LEU A O 1
ATOM 840 N N . GLY A 1 102 ? -12.462 -10.064 15.925 1.00 96.25 102 GLY A N 1
ATOM 841 C CA . GLY A 1 102 ? -13.021 -11.306 16.462 1.00 96.25 102 GLY A CA 1
ATOM 842 C C . GLY A 1 102 ? -14.371 -11.667 15.831 1.00 96.25 102 GLY A C 1
ATOM 843 O O . GLY A 1 102 ? -14.602 -12.825 15.487 1.00 96.25 102 GLY A O 1
ATOM 844 N N . ALA A 1 103 ? -15.246 -10.682 15.601 1.00 97.00 103 ALA A N 1
ATOM 845 C CA . ALA A 1 103 ? -16.497 -10.896 14.878 1.00 97.00 103 ALA A CA 1
ATOM 846 C C . ALA A 1 103 ? -16.242 -11.302 13.417 1.00 97.00 103 ALA A C 1
ATOM 848 O O . ALA A 1 103 ? -16.859 -12.252 12.941 1.00 97.00 103 ALA A O 1
ATOM 849 N N . ILE A 1 104 ? -15.297 -10.653 12.727 1.00 95.88 104 ILE A N 1
ATOM 850 C CA . ILE A 1 104 ? -14.898 -11.044 11.367 1.00 95.88 104 ILE A CA 1
ATOM 851 C C . ILE A 1 104 ? -14.436 -12.502 11.332 1.00 95.88 104 ILE A C 1
ATOM 853 O O . ILE A 1 104 ? -14.882 -13.245 10.465 1.00 95.88 104 ILE A O 1
ATOM 857 N N . GLN A 1 105 ? -13.582 -12.934 12.263 1.00 96.56 105 GLN A N 1
ATOM 858 C CA . GLN A 1 105 ? -13.124 -14.327 12.305 1.00 96.56 105 GLN A CA 1
ATOM 859 C C . GLN A 1 105 ? -14.261 -15.307 12.595 1.00 96.56 105 GLN A C 1
ATOM 861 O O . GLN A 1 105 ? -14.304 -16.383 12.003 1.00 96.56 105 GLN A O 1
ATOM 866 N N . LYS A 1 106 ? -15.199 -14.926 13.471 1.00 96.62 106 LYS A N 1
ATOM 867 C CA . LYS A 1 106 ? -16.376 -15.738 13.796 1.00 96.62 106 LYS A CA 1
ATOM 868 C C . LYS A 1 106 ? -17.288 -15.940 12.583 1.00 96.62 106 LYS A C 1
ATOM 870 O O . LYS A 1 106 ? -17.748 -17.055 12.361 1.00 96.62 106 LYS A O 1
ATOM 875 N N . TYR A 1 107 ? -17.568 -14.877 11.828 1.00 96.81 107 TYR A N 1
ATOM 876 C CA . TYR A 1 107 ? -18.503 -14.922 10.696 1.00 96.81 107 TYR A CA 1
ATOM 877 C C . TYR A 1 107 ? -17.847 -15.311 9.367 1.00 96.81 107 TYR A C 1
ATOM 879 O O . TYR A 1 107 ? -18.542 -15.784 8.476 1.00 96.81 107 TYR A O 1
ATOM 887 N N . ASN A 1 108 ? -16.523 -15.188 9.251 1.00 96.56 108 ASN A N 1
ATOM 888 C CA . ASN A 1 108 ? -15.740 -15.659 8.110 1.00 96.56 108 ASN A CA 1
ATOM 889 C C . ASN A 1 108 ? -14.646 -16.633 8.586 1.00 96.56 108 ASN A C 1
ATOM 891 O O . ASN A 1 108 ? -13.470 -16.239 8.661 1.00 96.56 108 ASN A O 1
ATOM 895 N N . PRO A 1 109 ? -15.009 -17.891 8.918 1.00 97.00 109 PRO A N 1
ATOM 896 C CA . PRO A 1 109 ? -14.062 -18.893 9.395 1.00 97.00 109 PRO A CA 1
ATOM 897 C C . PRO A 1 109 ? -12.857 -19.053 8.463 1.00 97.00 109 PRO A C 1
ATOM 899 O O . PRO A 1 109 ? -12.984 -19.072 7.240 1.00 97.00 109 PRO A O 1
ATOM 902 N N . GLY A 1 110 ? -11.666 -19.156 9.053 1.00 96.81 110 GLY A N 1
ATOM 903 C CA . GLY A 1 110 ? -10.395 -19.198 8.324 1.00 96.81 110 GLY A CA 1
ATOM 904 C C . GLY A 1 110 ? -9.794 -17.823 8.013 1.00 96.81 110 GLY A C 1
ATOM 905 O O . GLY A 1 110 ? -8.690 -17.764 7.477 1.00 96.81 110 GLY A O 1
ATOM 906 N N . THR A 1 111 ? -10.481 -16.723 8.347 1.00 97.94 111 THR A N 1
ATOM 907 C CA . THR A 1 111 ? -9.869 -15.388 8.323 1.00 97.94 111 THR A CA 1
ATOM 908 C C . THR A 1 111 ? -8.741 -15.331 9.346 1.00 97.94 111 THR A C 1
ATOM 910 O O . THR A 1 111 ? -8.922 -15.662 10.521 1.00 97.94 111 THR A O 1
ATOM 913 N N . ILE A 1 112 ? -7.569 -14.900 8.892 1.00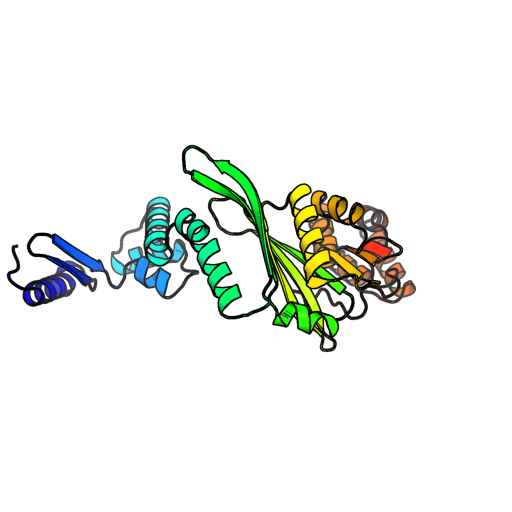 98.19 112 ILE A N 1
ATOM 914 C CA . ILE A 1 112 ? -6.387 -14.759 9.735 1.00 98.19 112 ILE A CA 1
ATOM 915 C C . ILE A 1 112 ? -6.400 -13.375 10.363 1.00 98.19 112 ILE A C 1
ATOM 917 O O . ILE A 1 112 ? -6.629 -12.388 9.665 1.00 98.19 112 ILE A O 1
ATOM 921 N N . VAL A 1 113 ? -6.129 -13.312 11.664 1.00 97.75 113 VAL A N 1
ATOM 922 C CA . VAL A 1 113 ? -5.875 -12.074 12.400 1.00 97.75 113 VAL A CA 1
ATOM 923 C C . VAL A 1 113 ? -4.672 -12.309 13.301 1.00 97.75 113 VAL A C 1
ATOM 925 O O . VAL A 1 113 ? -4.697 -13.216 14.128 1.00 97.75 113 VAL A O 1
ATOM 928 N N . GLU A 1 114 ? -3.642 -11.485 13.152 1.00 96.88 114 GLU A N 1
ATOM 929 C CA . GLU A 1 114 ? -2.391 -11.585 13.902 1.00 96.88 114 GLU A CA 1
ATOM 930 C C . GLU A 1 114 ? -2.124 -10.276 14.638 1.00 96.88 114 GLU A C 1
ATOM 932 O O . GLU A 1 114 ? -2.169 -9.190 14.052 1.00 96.88 114 GLU A O 1
ATOM 937 N N . TRP A 1 115 ? -1.832 -10.377 15.933 1.00 94.38 115 TRP A N 1
ATOM 938 C CA . TRP A 1 115 ? -1.587 -9.227 16.798 1.00 94.38 115 TRP A CA 1
ATOM 939 C C . TRP A 1 115 ? -0.122 -9.168 17.205 1.00 94.38 115 TRP A C 1
ATOM 941 O O . TRP A 1 115 ? 0.448 -10.143 17.693 1.00 94.38 115 TRP A O 1
ATOM 951 N N . LYS A 1 116 ? 0.477 -7.983 17.089 1.00 91.88 116 LYS A N 1
ATOM 952 C CA . LYS A 1 116 ? 1.761 -7.674 17.714 1.00 91.88 116 LYS A CA 1
ATOM 953 C C . LYS A 1 116 ? 1.557 -6.623 18.788 1.00 91.88 116 LYS A C 1
ATOM 955 O O . LYS A 1 116 ? 1.153 -5.497 18.504 1.00 91.88 116 LYS A O 1
ATOM 960 N N . HIS A 1 117 ? 1.872 -6.970 20.027 1.00 89.94 117 HIS A N 1
ATOM 961 C CA . HIS A 1 117 ? 1.804 -6.047 21.157 1.00 89.94 117 HIS A CA 1
ATOM 962 C C . HIS A 1 117 ? 3.176 -5.419 21.425 1.00 89.94 117 HIS A C 1
ATOM 964 O O . HIS A 1 117 ? 4.200 -6.087 21.297 1.00 89.94 117 HIS A O 1
ATOM 970 N N . LYS A 1 118 ? 3.205 -4.135 21.804 1.00 84.75 118 LYS A N 1
ATOM 971 C CA . LYS A 1 118 ? 4.445 -3.454 22.231 1.00 84.75 118 LYS A CA 1
ATOM 972 C C . LYS A 1 118 ? 4.891 -3.902 23.622 1.00 84.75 118 LYS A C 1
ATOM 974 O O . LYS A 1 118 ? 6.077 -3.892 23.920 1.00 84.75 118 LYS A O 1
ATOM 979 N N . GLY A 1 119 ? 3.938 -4.281 24.466 1.00 82.75 119 GLY A N 1
ATOM 980 C CA . GLY A 1 119 ? 4.188 -4.738 25.824 1.00 82.75 119 GLY A CA 1
ATOM 981 C C . GLY A 1 119 ? 2.901 -4.833 26.631 1.00 82.75 119 GLY A C 1
ATOM 982 O O . GLY A 1 119 ? 1.834 -4.399 26.184 1.00 82.75 119 GLY A O 1
ATOM 983 N N . PHE A 1 120 ? 3.018 -5.409 27.821 1.00 82.31 120 PHE A N 1
ATOM 984 C CA . PHE A 1 120 ? 1.949 -5.456 28.807 1.00 82.31 120 PHE A CA 1
ATOM 985 C C . PHE A 1 120 ? 2.083 -4.274 29.767 1.00 82.31 120 PHE A C 1
ATOM 987 O O . PHE A 1 120 ? 3.148 -4.049 30.340 1.00 82.31 120 PHE A O 1
ATOM 994 N N . GLN A 1 121 ? 1.010 -3.510 29.942 1.00 83.44 121 GLN A N 1
ATOM 995 C CA . GLN A 1 121 ? 0.981 -2.402 30.883 1.00 83.44 121 GLN A CA 1
ATOM 996 C C . GLN A 1 121 ? 0.363 -2.873 32.202 1.00 83.44 121 GLN A C 1
ATOM 998 O O . GLN A 1 121 ? -0.858 -2.970 32.328 1.00 83.44 121 GLN A O 1
ATOM 1003 N N . ALA A 1 122 ? 1.217 -3.131 33.197 1.00 80.00 122 ALA A N 1
ATOM 1004 C CA . ALA A 1 122 ? 0.805 -3.662 34.499 1.00 80.00 122 ALA A CA 1
ATOM 1005 C C . ALA A 1 122 ? -0.217 -2.769 35.226 1.00 80.00 122 ALA A C 1
ATOM 1007 O O . ALA A 1 122 ? -1.141 -3.283 35.844 1.00 80.00 122 ALA A O 1
ATOM 1008 N N . SER A 1 123 ? -0.115 -1.442 35.088 1.00 82.44 123 SER A N 1
ATOM 1009 C CA . SER A 1 123 ? -1.034 -0.495 35.738 1.00 82.44 123 SER A CA 1
ATOM 1010 C C . SER A 1 123 ? -2.473 -0.558 35.221 1.00 82.44 123 SER A C 1
ATOM 1012 O O . SER A 1 123 ? -3.397 -0.195 35.941 1.00 82.44 123 SER A O 1
ATOM 1014 N N . THR A 1 124 ? -2.682 -1.001 33.978 1.00 79.81 124 THR A N 1
ATOM 1015 C CA . THR A 1 124 ? -4.018 -1.109 33.369 1.00 79.81 124 THR A CA 1
ATOM 1016 C C . THR A 1 124 ? -4.447 -2.553 33.125 1.00 79.81 124 THR A C 1
ATOM 1018 O O . THR A 1 124 ? -5.585 -2.779 32.710 1.00 79.81 124 THR A O 1
ATOM 1021 N N . GLY A 1 125 ? -3.552 -3.520 33.359 1.00 79.81 125 GLY A N 1
ATOM 1022 C CA . GLY A 1 125 ? -3.768 -4.937 33.076 1.00 79.81 125 GLY A CA 1
ATOM 1023 C C . GLY A 1 125 ? -3.974 -5.240 31.588 1.00 79.81 125 GLY A C 1
ATOM 1024 O O . GLY A 1 125 ? -4.648 -6.211 31.252 1.00 79.81 125 GLY A O 1
ATOM 1025 N N . LYS A 1 126 ? -3.478 -4.386 30.680 1.00 78.62 126 LYS A N 1
ATOM 1026 C CA . LYS A 1 126 ? -3.786 -4.453 29.240 1.00 78.62 126 LYS A CA 1
ATOM 1027 C C . LYS A 1 126 ? -2.534 -4.464 28.378 1.00 78.62 126 LYS A C 1
ATOM 1029 O O . LYS A 1 126 ? -1.535 -3.816 28.683 1.00 78.62 126 LYS A O 1
ATOM 1034 N N . TYR A 1 127 ? -2.620 -5.156 27.246 1.00 79.75 127 TYR A N 1
ATOM 1035 C CA . TYR A 1 127 ? -1.603 -5.082 26.206 1.00 79.75 127 TYR A CA 1
ATOM 1036 C C . TYR A 1 127 ? -1.725 -3.785 25.410 1.00 79.75 127 TYR A C 1
ATOM 1038 O O . TYR A 1 127 ? -2.811 -3.397 24.975 1.00 79.75 127 TYR A O 1
ATOM 1046 N N . VAL A 1 128 ? -0.586 -3.142 25.165 1.00 83.25 128 VAL A N 1
ATOM 1047 C CA . VAL A 1 128 ? -0.499 -2.007 24.248 1.00 83.25 128 VAL A CA 1
ATOM 1048 C C . VAL A 1 128 ? -0.402 -2.555 22.830 1.00 83.25 128 VAL A C 1
ATOM 1050 O O . VAL A 1 128 ? 0.552 -3.261 22.491 1.00 83.25 128 VAL A O 1
ATOM 1053 N N . MET A 1 129 ? -1.396 -2.245 21.997 1.00 86.00 129 MET A N 1
ATOM 1054 C CA . MET A 1 129 ? -1.381 -2.612 20.582 1.00 86.00 129 MET A CA 1
ATOM 1055 C C . MET A 1 129 ? -0.160 -1.987 19.899 1.00 86.00 129 MET A C 1
ATOM 1057 O O . MET A 1 129 ? 0.026 -0.770 19.920 1.00 86.00 129 MET A O 1
ATOM 1061 N N . GLY A 1 130 ? 0.677 -2.833 19.304 1.00 87.06 130 GLY A N 1
ATOM 1062 C CA . GLY A 1 130 ? 1.672 -2.408 18.332 1.00 87.06 130 GLY A CA 1
ATOM 1063 C C . GLY A 1 130 ? 1.028 -2.366 16.963 1.00 87.06 130 GLY A C 1
ATOM 1064 O O . GLY A 1 130 ? 0.642 -1.293 16.510 1.00 87.06 130 GLY A O 1
ATOM 1065 N N . TYR A 1 131 ? 0.872 -3.544 16.363 1.00 89.75 131 TYR A N 1
ATOM 1066 C CA . TYR A 1 131 ? 0.368 -3.737 15.006 1.00 89.75 131 TYR A CA 1
ATOM 1067 C C . TYR A 1 131 ? -0.714 -4.812 15.002 1.00 89.75 131 TYR A C 1
ATOM 1069 O O . TYR A 1 131 ? -0.725 -5.701 15.860 1.00 89.75 131 TYR A O 1
ATOM 1077 N N . VAL A 1 132 ? -1.598 -4.757 14.017 1.00 94.88 132 VAL A N 1
ATOM 1078 C CA . VAL A 1 132 ? -2.529 -5.850 13.733 1.00 94.88 132 VAL A CA 1
ATOM 1079 C C . VAL A 1 132 ? -2.572 -6.095 12.240 1.00 94.88 132 VAL A C 1
ATOM 1081 O O . VAL A 1 132 ? -2.583 -5.141 11.468 1.00 94.88 132 VAL A O 1
ATOM 1084 N N . PHE A 1 133 ? -2.577 -7.364 11.855 1.00 97.12 133 PHE A N 1
ATOM 1085 C CA . PHE A 1 133 ? -2.667 -7.844 10.484 1.00 97.12 133 PHE A CA 1
ATOM 1086 C C . PHE A 1 133 ? -3.929 -8.682 10.343 1.00 97.12 133 PHE A C 1
ATOM 1088 O O . PHE A 1 133 ? -4.262 -9.438 11.257 1.00 97.12 133 PHE A O 1
ATOM 1095 N N . TRP A 1 134 ? -4.605 -8.598 9.202 1.00 98.06 134 TRP A N 1
ATOM 1096 C CA . TRP A 1 134 ? -5.639 -9.564 8.860 1.00 98.06 134 TRP A CA 1
ATOM 1097 C C . TRP A 1 134 ? -5.704 -9.840 7.361 1.00 98.06 134 TRP A C 1
ATOM 1099 O O . TRP A 1 134 ? -5.405 -8.980 6.532 1.00 98.06 134 TRP A O 1
ATOM 1109 N N . ALA A 1 135 ? -6.127 -11.056 7.027 1.00 98.25 135 ALA A N 1
ATOM 1110 C CA . ALA A 1 135 ? -6.355 -11.510 5.662 1.00 98.25 135 ALA A CA 1
ATOM 1111 C C . ALA A 1 135 ? -7.612 -12.385 5.632 1.00 98.25 135 ALA A C 1
ATOM 1113 O O . ALA A 1 135 ? -7.710 -13.378 6.358 1.00 98.25 135 ALA A O 1
ATOM 1114 N N . PHE A 1 136 ? -8.592 -11.995 4.817 1.00 97.56 136 PHE A N 1
ATOM 1115 C CA . PHE A 1 136 ? -9.867 -12.702 4.723 1.00 97.56 136 PHE A CA 1
ATOM 1116 C C . PHE A 1 136 ? -9.686 -14.066 4.056 1.00 97.56 136 PHE A C 1
ATOM 1118 O O . PHE A 1 136 ? -8.976 -14.173 3.055 1.00 97.56 136 PHE A O 1
ATOM 1125 N N . LYS A 1 137 ? -10.380 -15.097 4.558 1.00 96.81 137 LYS A N 1
ATOM 1126 C CA . LYS A 1 137 ? -10.307 -16.453 3.984 1.00 96.81 137 LYS A CA 1
ATOM 1127 C C . LYS A 1 137 ? -10.571 -16.490 2.470 1.00 96.81 137 LYS A C 1
ATOM 1129 O O . LYS A 1 137 ? -9.741 -17.067 1.771 1.00 96.81 137 LYS A O 1
ATOM 1134 N N . PRO A 1 138 ? -11.622 -15.831 1.935 1.00 95.94 138 PRO A N 1
ATOM 1135 C CA . PRO A 1 138 ? -11.859 -15.823 0.493 1.00 95.94 138 PRO A CA 1
ATOM 1136 C C . PRO A 1 138 ? -10.720 -15.183 -0.307 1.00 95.94 138 PRO A C 1
ATOM 1138 O O . PRO A 1 138 ? -10.436 -15.626 -1.412 1.00 95.94 138 PRO A O 1
ATOM 1141 N N . CYS A 1 139 ? -10.031 -14.178 0.243 1.00 96.12 139 CYS A N 1
ATOM 1142 C CA . CYS A 1 139 ? -8.897 -13.541 -0.428 1.00 96.12 139 CYS A CA 1
ATOM 1143 C C . CYS A 1 139 ? -7.653 -14.437 -0.421 1.00 96.12 139 CYS A C 1
ATOM 1145 O O . CYS A 1 139 ? -6.951 -14.511 -1.426 1.00 96.12 139 CYS A O 1
ATOM 1147 N N . ILE A 1 140 ? -7.404 -15.146 0.686 1.00 96.19 140 ILE A N 1
ATOM 1148 C CA . ILE A 1 140 ? -6.332 -16.150 0.778 1.00 96.19 140 ILE A CA 1
ATOM 1149 C C . ILE A 1 140 ? -6.568 -17.259 -0.254 1.00 96.19 140 ILE A C 1
ATOM 1151 O O . ILE A 1 140 ? -5.651 -17.624 -0.986 1.00 96.19 140 ILE A O 1
ATOM 1155 N N . ASP A 1 141 ? -7.800 -17.764 -0.341 1.00 95.44 141 ASP A N 1
ATOM 1156 C CA . ASP A 1 141 ? -8.156 -18.808 -1.302 1.00 95.44 141 ASP A CA 1
ATOM 1157 C C . ASP A 1 141 ? -8.131 -18.289 -2.740 1.00 95.44 141 ASP A C 1
ATOM 1159 O O . ASP A 1 141 ? -7.635 -18.970 -3.629 1.00 95.44 141 ASP A O 1
ATOM 1163 N N . GLY A 1 142 ? -8.637 -17.080 -2.983 1.00 94.56 142 GLY A N 1
ATOM 1164 C CA . GLY A 1 142 ? -8.672 -16.468 -4.309 1.00 94.56 142 GLY A CA 1
ATOM 1165 C C . GLY A 1 142 ? -7.278 -16.198 -4.872 1.00 94.56 142 GLY A C 1
ATOM 1166 O O . GLY A 1 142 ? -7.062 -16.334 -6.075 1.00 94.56 142 GLY A O 1
ATOM 1167 N N . PHE A 1 143 ? -6.303 -15.901 -4.007 1.00 95.19 143 PHE A N 1
ATOM 1168 C CA . PHE A 1 143 ? -4.944 -15.569 -4.427 1.00 95.19 143 PHE A CA 1
ATOM 1169 C C . PHE A 1 143 ? -4.262 -16.670 -5.249 1.00 95.19 143 PHE A C 1
ATOM 1171 O O . PHE A 1 143 ? -3.441 -16.364 -6.117 1.00 95.19 143 PHE A O 1
ATOM 1178 N N . GLN A 1 144 ? -4.610 -17.944 -5.043 1.00 91.31 144 GLN A N 1
ATOM 1179 C CA . GLN A 1 144 ? -4.045 -19.045 -5.834 1.00 91.31 144 GLN A CA 1
ATOM 1180 C C . GLN A 1 144 ? -4.353 -18.916 -7.338 1.00 91.31 144 GLN A C 1
ATOM 1182 O O . GLN A 1 144 ? -3.567 -19.376 -8.161 1.00 91.31 144 GLN A O 1
ATOM 1187 N N . PHE A 1 145 ? -5.443 -18.227 -7.690 1.00 91.44 145 PHE A N 1
ATOM 1188 C CA . PHE A 1 145 ? -5.857 -17.950 -9.068 1.00 91.44 145 PHE A CA 1
ATOM 1189 C C . PHE A 1 145 ? -5.362 -16.589 -9.582 1.00 91.44 145 PHE A C 1
ATOM 1191 O O . PHE A 1 145 ? -5.543 -16.259 -10.754 1.00 91.44 145 PHE A O 1
ATOM 1198 N N . CYS A 1 146 ? -4.726 -15.790 -8.723 1.00 93.00 146 CYS A N 1
ATOM 1199 C CA . CYS A 1 146 ? -4.114 -14.529 -9.112 1.00 93.00 146 CYS A CA 1
ATOM 1200 C C . CYS A 1 146 ? -2.748 -14.728 -9.767 1.00 93.00 146 CYS A C 1
ATOM 1202 O O . CYS A 1 146 ? -2.069 -15.745 -9.579 1.00 93.00 146 CYS A O 1
ATOM 1204 N N . ARG A 1 147 ? -2.315 -13.698 -10.496 1.00 90.56 147 ARG A N 1
ATOM 1205 C CA . ARG A 1 147 ? -0.946 -13.587 -11.012 1.00 90.56 147 ARG A CA 1
ATOM 1206 C C . ARG A 1 147 ? 0.047 -13.566 -9.846 1.00 90.56 147 ARG A C 1
ATOM 1208 O O . ARG A 1 147 ? -0.289 -13.140 -8.742 1.00 90.56 147 ARG A O 1
ATOM 1215 N N . ASN A 1 148 ? 1.299 -13.951 -10.100 1.00 92.25 148 ASN A N 1
ATOM 1216 C CA . ASN A 1 148 ? 2.382 -13.898 -9.107 1.00 92.25 148 ASN A CA 1
ATOM 1217 C C . ASN A 1 148 ? 2.858 -12.457 -8.817 1.00 92.25 148 ASN A C 1
ATOM 1219 O O . ASN A 1 148 ? 4.051 -12.217 -8.646 1.00 92.25 148 ASN A O 1
ATOM 1223 N N . VAL A 1 149 ? 1.955 -11.481 -8.777 1.00 93.12 149 VAL A N 1
ATOM 1224 C CA . VAL A 1 149 ? 2.282 -10.081 -8.518 1.00 93.12 149 VAL A CA 1
ATOM 1225 C C . VAL A 1 149 ? 1.466 -9.597 -7.333 1.00 93.12 149 VAL A C 1
ATOM 1227 O O . VAL A 1 149 ? 0.239 -9.679 -7.343 1.00 93.12 149 VAL A O 1
ATOM 1230 N N . ILE A 1 150 ? 2.158 -9.088 -6.319 1.00 95.19 150 ILE A N 1
ATOM 1231 C CA . ILE A 1 150 ? 1.547 -8.426 -5.169 1.00 95.19 150 ILE A CA 1
ATOM 1232 C C . ILE A 1 150 ? 2.014 -6.979 -5.165 1.00 95.19 150 ILE A C 1
ATOM 1234 O O . ILE A 1 150 ? 3.211 -6.715 -5.217 1.00 95.19 150 ILE A O 1
ATOM 1238 N N . SER A 1 151 ? 1.078 -6.049 -5.057 1.00 95.19 151 SER A N 1
ATOM 1239 C CA . SER A 1 151 ? 1.366 -4.652 -4.762 1.00 95.19 151 SER A CA 1
ATOM 1240 C C . SER A 1 151 ? 1.108 -4.372 -3.292 1.00 95.19 151 SER A C 1
ATOM 1242 O O . SER A 1 151 ? 0.082 -4.799 -2.762 1.00 95.19 151 SER A O 1
ATOM 1244 N N . VAL A 1 152 ? 2.010 -3.635 -2.650 1.00 95.25 152 VAL A N 1
ATOM 1245 C CA . VAL A 1 152 ? 1.829 -3.140 -1.282 1.00 95.25 152 VAL A CA 1
ATOM 1246 C C . VAL A 1 152 ? 1.909 -1.622 -1.243 1.00 95.25 152 VAL A C 1
ATOM 1248 O O . VAL A 1 152 ? 2.769 -1.028 -1.897 1.00 95.25 152 VAL A O 1
ATOM 1251 N N . ASP A 1 153 ? 1.023 -1.007 -0.468 1.00 90.81 153 ASP A N 1
ATOM 1252 C CA . ASP A 1 153 ? 1.019 0.437 -0.238 1.00 90.81 153 ASP A CA 1
ATOM 1253 C C . ASP A 1 153 ? 0.544 0.770 1.182 1.00 90.81 153 ASP A C 1
ATOM 1255 O O . ASP A 1 153 ? -0.109 -0.045 1.844 1.00 90.81 153 ASP A O 1
ATOM 1259 N N . GLY A 1 154 ? 0.900 1.961 1.655 1.00 88.50 154 GLY A N 1
ATOM 1260 C CA . GLY A 1 154 ? 0.478 2.510 2.938 1.00 88.50 154 GLY A CA 1
ATOM 1261 C C . GLY A 1 154 ? -0.348 3.774 2.736 1.00 88.50 154 GLY A C 1
ATOM 1262 O O . GLY A 1 154 ? 0.103 4.720 2.098 1.00 88.50 154 GLY A O 1
ATOM 1263 N N . THR A 1 155 ? -1.546 3.828 3.318 1.00 84.38 155 THR A N 1
ATOM 1264 C CA . THR A 1 155 ? -2.360 5.050 3.349 1.00 84.38 155 THR A CA 1
ATOM 1265 C C . THR A 1 155 ? -2.495 5.582 4.770 1.00 84.38 155 THR A C 1
ATOM 1267 O O . THR A 1 155 ? -2.571 4.836 5.752 1.00 84.38 155 THR A O 1
ATOM 1270 N N . HIS A 1 156 ? -2.487 6.905 4.909 1.00 78.50 156 HIS A N 1
ATOM 1271 C CA . HIS A 1 156 ? -2.587 7.549 6.210 1.00 78.50 156 HIS A CA 1
ATOM 1272 C C . HIS A 1 156 ? -3.995 7.384 6.779 1.00 78.50 156 HIS A C 1
ATOM 1274 O O . HIS A 1 156 ? -4.980 7.786 6.164 1.00 78.50 156 HIS A O 1
ATOM 1280 N N . LEU A 1 157 ? -4.096 6.861 8.002 1.00 78.25 157 LEU A N 1
ATOM 1281 C CA . LEU A 1 157 ? -5.355 6.911 8.727 1.00 78.25 157 LEU A CA 1
ATOM 1282 C C . LEU A 1 157 ? -5.499 8.293 9.364 1.00 78.25 157 LEU A C 1
ATOM 1284 O O . LEU A 1 157 ? -4.593 8.777 10.043 1.00 78.25 157 LEU A O 1
ATOM 1288 N N . TYR A 1 158 ? -6.665 8.915 9.201 1.00 69.44 158 TYR A N 1
ATOM 1289 C CA . TYR A 1 158 ? -6.989 10.204 9.817 1.00 69.44 158 TYR A CA 1
ATOM 1290 C C . TYR A 1 158 ? -7.259 10.079 11.320 1.00 69.44 158 TYR A C 1
ATOM 1292 O O . TYR A 1 158 ? -8.276 10.562 11.794 1.00 69.44 158 TYR A O 1
ATOM 1300 N N . THR A 1 159 ? -6.390 9.427 12.090 1.00 68.06 159 THR A N 1
ATOM 1301 C CA . THR A 1 159 ? -6.568 9.285 13.541 1.00 68.06 159 THR A CA 1
ATOM 1302 C C . THR A 1 159 ? -5.642 10.223 14.305 1.00 68.06 159 THR A C 1
ATOM 1304 O O . THR A 1 159 ? -4.637 10.697 13.781 1.00 68.06 159 THR A O 1
ATOM 1307 N N . LYS A 1 160 ? -5.934 10.461 15.589 1.00 73.38 160 LYS A N 1
ATOM 1308 C CA . LYS A 1 160 ? -4.976 11.137 16.482 1.00 73.38 160 LYS A CA 1
ATOM 1309 C C . LYS A 1 160 ? -3.680 10.335 16.697 1.00 73.38 160 LYS A C 1
ATOM 1311 O O . LYS A 1 160 ? -2.714 10.863 17.241 1.00 73.38 160 LYS A O 1
ATOM 1316 N N . TYR A 1 161 ? -3.689 9.050 16.349 1.00 75.00 161 TYR A N 1
ATOM 1317 C CA . TYR A 1 161 ? -2.541 8.162 16.426 1.00 75.00 161 TYR A CA 1
ATOM 1318 C C . TYR A 1 161 ? -1.812 8.160 15.082 1.00 75.00 161 TYR A C 1
ATOM 1320 O O . TYR A 1 161 ? -2.438 8.241 14.028 1.00 75.00 161 TYR A O 1
ATOM 1328 N N . LYS A 1 162 ? -0.486 8.016 15.102 1.00 77.19 162 LYS A N 1
ATOM 1329 C CA . LYS A 1 162 ? 0.343 7.967 13.885 1.00 77.19 162 LYS A CA 1
ATOM 1330 C C . LYS A 1 162 ? 0.248 6.622 13.144 1.00 77.19 162 LYS A C 1
ATOM 1332 O O . LYS A 1 162 ? 1.220 6.194 12.530 1.00 77.19 162 LYS A O 1
ATOM 1337 N N . TYR A 1 163 ? -0.900 5.954 13.230 1.00 84.81 163 TYR A N 1
ATOM 1338 C CA . TYR A 1 163 ? -1.139 4.727 12.493 1.00 84.81 163 TYR A CA 1
ATOM 1339 C C . TYR A 1 163 ? -1.471 5.025 11.028 1.00 84.81 163 TYR A C 1
ATOM 1341 O O . TYR A 1 163 ? -2.033 6.062 10.673 1.00 84.81 163 TYR A O 1
ATOM 1349 N N . LYS A 1 164 ? -1.150 4.060 10.191 1.00 88.69 164 LYS A N 1
ATOM 1350 C CA . LYS A 1 164 ? -1.387 3.974 8.768 1.00 88.69 164 LYS A CA 1
ATOM 1351 C C . LYS A 1 164 ? -1.989 2.607 8.479 1.00 88.69 164 LYS A C 1
ATOM 1353 O O . LYS A 1 164 ? -1.795 1.655 9.239 1.00 88.69 164 LYS A O 1
ATOM 1358 N N . LEU A 1 165 ? -2.754 2.541 7.404 1.00 91.94 165 LEU A N 1
ATOM 1359 C CA . LEU A 1 165 ? -3.323 1.309 6.899 1.00 91.94 165 LEU A CA 1
ATOM 1360 C C . LEU A 1 165 ? -2.424 0.813 5.775 1.00 91.94 165 LEU A C 1
ATOM 1362 O O . LEU A 1 165 ? -2.337 1.451 4.729 1.00 91.94 165 LEU A O 1
ATOM 1366 N N . LEU A 1 166 ? -1.754 -0.307 6.007 1.00 93.81 166 LEU A N 1
ATOM 1367 C CA . LEU A 1 166 ? -1.026 -1.022 4.971 1.00 93.81 166 LEU A CA 1
ATOM 1368 C C . LEU A 1 166 ? -1.986 -1.966 4.260 1.00 93.81 166 LEU A C 1
ATOM 1370 O O . LEU A 1 166 ? -2.810 -2.617 4.908 1.00 93.81 166 LEU A O 1
ATOM 1374 N N . ILE A 1 167 ? -1.863 -2.051 2.943 1.00 95.00 167 ILE A N 1
ATOM 1375 C CA . ILE A 1 167 ? -2.684 -2.912 2.097 1.00 95.00 167 ILE A CA 1
ATOM 1376 C C . ILE A 1 167 ? -1.753 -3.699 1.182 1.00 95.00 167 ILE A C 1
ATOM 1378 O O . ILE A 1 167 ? -0.843 -3.137 0.580 1.00 95.00 167 ILE A O 1
ATOM 1382 N N . ALA A 1 168 ? -1.993 -5.003 1.077 1.00 96.69 168 ALA A N 1
ATOM 1383 C CA . ALA A 1 168 ? -1.475 -5.843 0.008 1.00 96.69 168 ALA A CA 1
ATOM 1384 C C . ALA A 1 168 ? -2.629 -6.205 -0.927 1.00 96.69 168 ALA A C 1
ATOM 1386 O O . ALA A 1 168 ? -3.682 -6.636 -0.457 1.00 96.69 168 ALA A O 1
ATOM 1387 N N . ALA A 1 169 ? -2.430 -6.097 -2.236 1.00 96.12 169 ALA A N 1
ATOM 1388 C CA . ALA A 1 169 ? -3.383 -6.590 -3.225 1.00 96.12 169 ALA A CA 1
ATOM 1389 C C . ALA A 1 169 ? -2.673 -7.317 -4.364 1.00 96.12 169 ALA A C 1
ATOM 1391 O O . ALA A 1 169 ? -1.508 -7.052 -4.658 1.00 96.12 169 ALA A O 1
ATOM 1392 N N . ALA A 1 170 ? -3.401 -8.205 -5.024 1.00 94.50 170 ALA A N 1
ATOM 1393 C CA . ALA A 1 170 ? -2.988 -8.848 -6.262 1.00 94.50 170 ALA A CA 1
ATOM 1394 C C . ALA A 1 170 ? -3.995 -8.549 -7.372 1.00 94.50 170 ALA A C 1
ATOM 1396 O O . ALA A 1 170 ? -5.061 -7.985 -7.124 1.00 94.50 170 ALA A O 1
ATOM 1397 N N . MET A 1 171 ? -3.648 -8.943 -8.594 1.00 89.88 171 MET A N 1
ATOM 1398 C CA . MET A 1 171 ? -4.583 -8.970 -9.711 1.00 89.88 171 MET A CA 1
ATOM 1399 C C . MET A 1 171 ? -4.854 -10.397 -10.158 1.00 89.88 171 MET A C 1
ATOM 1401 O O . MET A 1 171 ? -3.943 -11.230 -10.238 1.00 89.88 171 MET A O 1
ATOM 1405 N N . ASP A 1 172 ? -6.118 -10.669 -10.451 1.00 87.88 172 ASP A N 1
ATOM 1406 C CA . ASP A 1 172 ? -6.536 -11.932 -11.036 1.00 87.88 172 ASP A CA 1
ATOM 1407 C C . ASP A 1 172 ? -6.235 -12.009 -12.549 1.00 87.88 172 ASP A C 1
ATOM 1409 O O . ASP A 1 172 ? -5.632 -11.112 -13.154 1.00 87.88 172 ASP A O 1
ATOM 1413 N N . GLY A 1 173 ? -6.616 -13.126 -13.175 1.00 83.50 173 GLY A N 1
ATOM 1414 C CA . GLY A 1 173 ? -6.475 -13.309 -14.622 1.00 83.50 173 GLY A CA 1
ATOM 1415 C C . GLY A 1 173 ? -7.254 -12.277 -15.450 1.00 83.50 173 GLY A C 1
ATOM 1416 O O . GLY A 1 173 ? -6.815 -11.941 -16.551 1.00 83.50 173 GLY A O 1
ATOM 1417 N N . ASN A 1 174 ? -8.330 -11.722 -14.882 1.00 86.50 174 ASN A N 1
ATOM 1418 C CA . ASN A 1 174 ? -9.246 -10.759 -15.492 1.00 86.50 174 ASN A CA 1
ATOM 1419 C C . ASN A 1 174 ? -8.884 -9.294 -15.188 1.00 86.50 174 ASN A C 1
ATOM 1421 O O . ASN A 1 174 ? -9.685 -8.404 -15.465 1.00 86.50 174 ASN A O 1
ATOM 1425 N N . GLN A 1 175 ? -7.688 -9.033 -14.647 1.00 83.62 175 GLN A N 1
ATOM 1426 C CA . GLN A 1 175 ? -7.210 -7.688 -14.287 1.00 83.62 175 GLN A CA 1
ATOM 1427 C C . GLN A 1 175 ? -8.048 -7.009 -13.188 1.00 83.62 175 GLN A C 1
ATOM 1429 O O . GLN A 1 175 ? -8.010 -5.789 -13.031 1.00 83.62 175 GLN A O 1
ATOM 1434 N N . GLN A 1 176 ? -8.790 -7.783 -12.393 1.00 88.44 176 GLN A N 1
ATOM 1435 C CA . GLN A 1 176 ? -9.505 -7.272 -11.229 1.00 88.44 176 GLN A CA 1
ATOM 1436 C C . GLN A 1 176 ? -8.597 -7.284 -10.001 1.00 88.44 176 GLN A C 1
ATOM 1438 O O . GLN A 1 176 ? -7.807 -8.206 -9.788 1.00 88.44 176 GLN A O 1
ATOM 1443 N N . VAL A 1 177 ? -8.714 -6.240 -9.179 1.00 90.69 177 VAL A N 1
ATOM 1444 C CA . VAL A 1 177 ? -7.926 -6.094 -7.951 1.00 90.69 177 VAL A CA 1
ATOM 1445 C C . VAL A 1 177 ? -8.549 -6.928 -6.837 1.00 90.69 177 VAL A C 1
ATOM 1447 O O . VAL A 1 177 ? -9.687 -6.692 -6.438 1.00 90.69 177 VAL A O 1
ATOM 1450 N N . LEU A 1 178 ? -7.767 -7.853 -6.283 1.00 94.00 178 LEU A N 1
ATOM 1451 C CA . LEU A 1 178 ? -8.116 -8.624 -5.096 1.00 94.00 178 LEU A CA 1
ATOM 1452 C C . LEU A 1 178 ? -7.317 -8.099 -3.890 1.00 94.00 178 LEU A C 1
ATOM 1454 O O . LEU A 1 178 ? -6.099 -8.310 -3.837 1.00 94.00 178 LEU A O 1
ATOM 1458 N N . PRO A 1 179 ? -7.952 -7.443 -2.902 1.00 95.38 179 PRO A N 1
ATOM 1459 C CA . PRO A 1 179 ? -7.271 -7.067 -1.670 1.00 95.38 179 PRO A CA 1
ATOM 1460 C C . PRO A 1 179 ? -6.936 -8.324 -0.861 1.00 95.38 179 PRO A C 1
ATOM 1462 O O . PRO A 1 179 ? -7.823 -9.062 -0.441 1.00 95.38 179 PRO A O 1
ATOM 1465 N N . LEU A 1 180 ? -5.650 -8.573 -0.639 1.00 96.75 180 LEU A N 1
ATOM 1466 C CA . LEU A 1 180 ? -5.151 -9.794 -0.010 1.00 96.75 180 LEU A CA 1
ATOM 1467 C C . LEU A 1 180 ? -5.105 -9.689 1.507 1.00 96.75 180 LEU A C 1
ATOM 1469 O O . LEU A 1 180 ? -5.565 -10.584 2.217 1.00 96.75 180 LEU A O 1
ATOM 1473 N N . ALA A 1 181 ? -4.506 -8.610 1.998 1.00 97.44 181 ALA A N 1
ATOM 1474 C CA . ALA A 1 181 ? -4.247 -8.434 3.412 1.00 97.44 181 ALA A CA 1
ATOM 1475 C C . ALA A 1 181 ? -4.151 -6.961 3.783 1.00 97.44 181 ALA A C 1
ATOM 1477 O O . ALA A 1 181 ? -3.850 -6.103 2.953 1.00 97.44 181 ALA A O 1
ATOM 1478 N N . PHE A 1 182 ? -4.364 -6.702 5.063 1.00 96.56 182 PHE A N 1
ATOM 1479 C CA . PHE A 1 182 ? -4.382 -5.373 5.637 1.00 96.56 182 PHE A CA 1
ATOM 1480 C C . PHE A 1 182 ? -3.585 -5.363 6.934 1.00 96.56 182 PHE A C 1
ATOM 1482 O O . PHE A 1 182 ? -3.498 -6.382 7.625 1.00 96.56 182 PHE A O 1
ATOM 1489 N N . ALA A 1 183 ? -3.048 -4.203 7.299 1.00 95.25 183 ALA A N 1
ATOM 1490 C CA . ALA A 1 183 ? -2.516 -3.993 8.633 1.00 95.25 183 ALA A CA 1
ATOM 1491 C C . ALA A 1 183 ? -2.690 -2.557 9.119 1.00 95.25 183 ALA A C 1
ATOM 1493 O O . ALA A 1 183 ? -2.593 -1.616 8.339 1.00 95.25 183 ALA A O 1
ATOM 1494 N N . VAL A 1 184 ? -2.901 -2.387 10.424 1.00 91.62 184 VAL A N 1
ATOM 1495 C CA . VAL A 1 184 ? -2.805 -1.079 11.088 1.00 91.62 184 VAL A CA 1
ATOM 1496 C C . VAL A 1 184 ? -1.443 -0.990 11.765 1.00 91.62 184 VAL A C 1
ATOM 1498 O O . VAL A 1 184 ? -1.128 -1.810 12.632 1.00 91.62 184 VAL A O 1
ATOM 1501 N N . ASP A 1 185 ? -0.642 -0.010 11.350 1.00 85.00 185 ASP A N 1
ATOM 1502 C CA . ASP A 1 185 ? 0.788 0.064 11.653 1.00 85.00 185 ASP A CA 1
ATOM 1503 C C . ASP A 1 185 ? 1.351 1.511 11.628 1.00 85.00 185 ASP A C 1
ATOM 1505 O O . ASP A 1 185 ? 0.672 2.427 11.212 1.00 85.00 185 ASP A O 1
ATOM 1509 N N . GLU A 1 186 ? 2.576 1.758 12.089 1.00 84.44 186 GLU A N 1
ATOM 1510 C CA . GLU A 1 186 ? 3.330 3.017 12.056 1.00 84.44 186 GLU A CA 1
ATOM 1511 C C . GLU A 1 186 ? 4.195 3.210 10.782 1.00 84.44 186 GLU A C 1
ATOM 1513 O O . GLU A 1 186 ? 4.813 4.263 10.639 1.00 84.44 186 GLU A O 1
ATOM 1518 N N . GLU A 1 187 ? 4.253 2.236 9.857 1.00 84.88 187 GLU A N 1
ATOM 1519 C CA . GLU A 1 187 ? 5.032 2.276 8.595 1.00 84.88 187 GLU A CA 1
ATOM 1520 C C . GLU A 1 187 ? 6.547 2.483 8.805 1.00 84.88 187 GLU A C 1
ATOM 1522 O O . GLU A 1 187 ? 7.246 3.230 8.117 1.00 84.88 187 GLU A O 1
ATOM 1527 N N . THR A 1 188 ? 7.083 1.779 9.794 1.00 89.00 188 THR A N 1
ATOM 1528 C CA . THR A 1 188 ? 8.511 1.735 10.119 1.00 89.00 188 THR A CA 1
ATOM 1529 C C . THR A 1 188 ? 9.180 0.512 9.484 1.00 89.00 188 THR A C 1
ATOM 1531 O O . THR A 1 188 ? 8.521 -0.416 9.024 1.00 89.00 188 THR A O 1
ATOM 1534 N N . TYR A 1 189 ? 10.514 0.451 9.470 1.00 92.31 189 TYR A N 1
ATOM 1535 C CA . TYR A 1 189 ? 11.215 -0.761 9.014 1.00 92.31 189 TYR A CA 1
ATOM 1536 C C . TYR A 1 189 ? 10.793 -2.038 9.784 1.00 92.31 189 TYR A C 1
ATOM 1538 O O . TYR A 1 189 ? 10.451 -3.025 9.129 1.00 92.31 189 TYR A O 1
ATOM 1546 N N . PRO A 1 190 ? 10.766 -2.062 11.138 1.00 92.19 190 PRO A N 1
ATOM 1547 C CA . PRO A 1 190 ? 10.376 -3.262 11.886 1.00 92.19 190 PRO A CA 1
ATOM 1548 C C . PRO A 1 190 ? 8.957 -3.732 11.585 1.00 92.19 190 PRO A C 1
ATOM 1550 O O . PRO A 1 190 ? 8.652 -4.922 11.696 1.00 92.19 190 PRO A O 1
ATOM 1553 N N . SER A 1 191 ? 8.088 -2.797 11.230 1.00 91.06 191 SER A N 1
ATOM 1554 C CA . SER A 1 191 ? 6.694 -3.086 11.007 1.00 91.06 191 SER A CA 1
ATOM 1555 C C . SER A 1 191 ? 6.381 -3.498 9.575 1.00 91.06 191 SER A C 1
ATOM 1557 O O . SER A 1 191 ? 5.661 -4.476 9.396 1.00 91.06 191 SER A O 1
ATOM 1559 N N . TRP A 1 192 ? 7.047 -2.910 8.575 1.00 94.00 192 TRP A N 1
ATOM 1560 C CA . TRP A 1 192 ? 7.087 -3.464 7.218 1.00 94.00 192 TRP A CA 1
ATOM 1561 C C . TRP A 1 192 ? 7.640 -4.886 7.208 1.00 94.00 192 TRP A C 1
ATOM 1563 O O . TRP A 1 192 ? 7.056 -5.774 6.591 1.00 94.00 192 TRP A O 1
ATOM 1573 N N . LYS A 1 193 ? 8.732 -5.133 7.943 1.00 95.06 193 LYS A N 1
ATOM 1574 C CA . LYS A 1 193 ? 9.300 -6.478 8.090 1.00 95.06 193 LYS A CA 1
ATOM 1575 C C . LYS A 1 193 ? 8.275 -7.451 8.665 1.00 95.06 193 LYS A C 1
ATOM 1577 O O . LYS A 1 193 ? 8.095 -8.537 8.125 1.00 95.06 193 LYS A O 1
ATOM 1582 N N . TRP A 1 194 ? 7.575 -7.053 9.725 1.00 95.38 194 TRP A N 1
ATOM 1583 C CA . TRP A 1 194 ? 6.540 -7.887 10.329 1.00 95.38 194 TRP A CA 1
ATOM 1584 C C . TRP A 1 194 ? 5.339 -8.113 9.394 1.00 95.38 194 TRP A C 1
ATOM 1586 O O . TRP A 1 194 ? 4.875 -9.245 9.285 1.00 95.38 194 TRP A O 1
ATOM 1596 N N . PHE A 1 195 ? 4.881 -7.084 8.677 1.00 95.94 195 PHE A N 1
ATOM 1597 C CA . PHE A 1 195 ? 3.796 -7.183 7.696 1.00 95.94 195 PHE A CA 1
ATOM 1598 C C . PHE A 1 195 ? 4.131 -8.167 6.570 1.00 95.94 195 PHE A C 1
ATOM 1600 O O . PHE A 1 195 ? 3.348 -9.073 6.292 1.00 95.94 195 PHE A O 1
ATOM 1607 N N . LEU A 1 196 ? 5.322 -8.047 5.972 1.00 96.31 196 LEU A N 1
ATOM 1608 C CA . LEU A 1 196 ? 5.777 -8.960 4.920 1.00 96.31 196 LEU A CA 1
ATOM 1609 C C . LEU A 1 196 ? 5.939 -10.398 5.437 1.00 96.31 196 LEU A C 1
ATOM 1611 O O . LEU A 1 196 ? 5.638 -11.336 4.707 1.00 96.31 196 LEU A O 1
ATOM 1615 N N . GLN A 1 197 ? 6.340 -10.587 6.700 1.00 96.12 197 GLN A N 1
ATOM 1616 C CA . GLN A 1 197 ? 6.372 -11.911 7.335 1.00 96.12 197 GLN A CA 1
ATOM 1617 C C . GLN A 1 197 ? 4.969 -12.519 7.487 1.00 96.12 197 GLN A C 1
ATOM 1619 O O . GLN A 1 197 ? 4.799 -13.708 7.218 1.00 96.12 197 GLN A O 1
ATOM 1624 N N . GLN A 1 198 ? 3.961 -11.730 7.880 1.00 97.25 198 GLN A N 1
ATOM 1625 C CA . GLN A 1 198 ? 2.580 -12.226 7.959 1.00 97.25 198 GLN A CA 1
ATOM 1626 C C . GLN A 1 198 ? 2.019 -12.543 6.568 1.00 97.25 198 GLN A C 1
ATOM 1628 O O . GLN A 1 198 ? 1.418 -13.598 6.366 1.00 97.25 198 GLN A O 1
ATOM 1633 N N . LEU A 1 199 ? 2.278 -11.674 5.587 1.00 96.81 199 LEU A N 1
ATOM 1634 C CA . LEU A 1 199 ? 1.886 -11.885 4.195 1.00 96.81 199 LEU A CA 1
ATOM 1635 C C . LEU A 1 199 ? 2.506 -13.172 3.625 1.00 96.81 199 LEU A C 1
ATOM 1637 O O . LEU A 1 199 ? 1.798 -13.999 3.050 1.00 96.81 199 LEU A O 1
ATOM 1641 N N . SER A 1 200 ? 3.806 -13.371 3.849 1.00 95.81 200 SER A N 1
ATOM 1642 C CA . SER A 1 200 ? 4.547 -14.584 3.491 1.00 95.81 200 SER A CA 1
ATOM 1643 C C . SER A 1 200 ? 3.902 -15.841 4.077 1.00 95.81 200 SER A C 1
ATOM 1645 O O . SER A 1 200 ? 3.503 -16.759 3.355 1.00 95.81 200 SER A O 1
ATOM 1647 N N . ARG A 1 201 ? 3.732 -15.850 5.403 1.00 96.31 201 ARG A N 1
ATOM 1648 C CA . ARG A 1 201 ? 3.263 -17.006 6.169 1.00 96.31 201 ARG A CA 1
ATOM 1649 C C . ARG A 1 201 ? 1.829 -17.400 5.831 1.00 96.31 201 ARG A C 1
ATOM 1651 O O . ARG A 1 201 ? 1.545 -18.589 5.706 1.00 96.31 201 ARG A O 1
ATOM 1658 N N . HIS A 1 202 ? 0.931 -16.423 5.714 1.00 96.75 202 HIS A N 1
ATOM 1659 C CA . HIS A 1 202 ? -0.510 -16.682 5.678 1.00 96.75 202 HIS A CA 1
ATOM 1660 C C . HIS A 1 202 ? -1.129 -16.584 4.284 1.00 96.75 202 HIS A C 1
ATOM 1662 O O . HIS A 1 202 ? -2.113 -17.274 4.026 1.00 96.75 202 HIS A O 1
ATOM 1668 N N . VAL A 1 203 ? -0.559 -15.772 3.387 1.00 96.00 203 VAL A N 1
ATOM 1669 C CA . VAL A 1 203 ? -1.107 -15.554 2.038 1.00 96.00 203 VAL A CA 1
ATOM 1670 C C . VAL A 1 203 ? -0.254 -16.243 0.976 1.00 96.00 203 VAL A C 1
ATOM 1672 O O . VAL A 1 203 ? -0.777 -17.035 0.200 1.00 96.00 203 VAL A O 1
ATOM 1675 N N . ILE A 1 204 ? 1.061 -15.998 0.958 1.00 94.56 204 ILE A N 1
ATOM 1676 C CA . ILE A 1 204 ? 1.963 -16.551 -0.071 1.00 94.56 204 ILE A CA 1
ATOM 1677 C C . ILE A 1 204 ? 2.188 -18.050 0.135 1.00 94.56 204 ILE A C 1
ATOM 1679 O O . ILE A 1 204 ? 2.235 -18.802 -0.837 1.00 94.56 204 ILE A O 1
ATOM 1683 N N . ARG A 1 205 ? 2.313 -18.496 1.392 1.00 93.25 205 ARG A N 1
ATOM 1684 C CA . ARG A 1 205 ? 2.389 -19.914 1.790 1.00 93.25 205 ARG A CA 1
ATOM 1685 C C . ARG A 1 205 ? 3.426 -20.718 0.989 1.00 93.25 205 ARG A C 1
ATOM 1687 O O . ARG A 1 205 ? 3.175 -21.850 0.588 1.00 93.25 205 ARG A O 1
ATOM 1694 N N . GLY A 1 206 ? 4.598 -20.123 0.756 1.00 89.75 206 GLY A N 1
ATOM 1695 C CA . GLY A 1 206 ? 5.713 -20.761 0.048 1.00 89.75 206 GLY A CA 1
ATOM 1696 C C . GLY A 1 206 ? 5.612 -20.756 -1.483 1.00 89.75 206 GLY A C 1
ATOM 1697 O O . GLY A 1 206 ? 6.479 -21.339 -2.139 1.00 89.75 206 GLY A O 1
ATOM 1698 N N . ARG A 1 207 ? 4.603 -20.093 -2.071 1.00 90.62 207 ARG A N 1
ATOM 1699 C CA . ARG A 1 207 ? 4.529 -19.851 -3.519 1.00 90.62 207 ARG A CA 1
ATOM 1700 C C . ARG A 1 207 ? 5.776 -19.091 -3.979 1.00 90.62 207 ARG A C 1
ATOM 1702 O O . ARG A 1 207 ? 6.067 -18.003 -3.489 1.00 90.62 207 ARG A O 1
ATOM 1709 N N . ARG A 1 208 ? 6.514 -19.683 -4.919 1.00 89.75 208 ARG A N 1
ATOM 1710 C CA . ARG A 1 208 ? 7.744 -19.115 -5.488 1.00 89.75 208 ARG A CA 1
ATOM 1711 C C . ARG A 1 208 ? 7.450 -18.280 -6.728 1.00 89.75 208 ARG A C 1
ATOM 1713 O O . ARG A 1 208 ? 6.390 -18.390 -7.338 1.00 89.75 208 ARG A O 1
ATOM 1720 N N . GLY A 1 209 ? 8.436 -17.485 -7.119 1.00 91.25 209 GLY A N 1
ATOM 1721 C CA . GLY A 1 209 ? 8.369 -16.633 -8.293 1.00 91.25 209 GLY A CA 1
ATOM 1722 C C . GLY A 1 209 ? 7.448 -15.438 -8.080 1.00 91.25 209 GLY A C 1
ATOM 1723 O O . GLY A 1 209 ? 6.734 -15.062 -9.005 1.00 91.25 209 GLY A O 1
ATOM 1724 N N . MET A 1 210 ? 7.440 -14.869 -6.873 1.00 93.00 210 MET A N 1
ATOM 1725 C CA . MET A 1 210 ? 6.617 -13.712 -6.534 1.00 93.00 210 MET A CA 1
ATOM 1726 C C . MET A 1 210 ? 7.292 -12.402 -6.941 1.00 93.00 210 MET A C 1
ATOM 1728 O O . MET A 1 210 ? 8.456 -12.170 -6.629 1.00 93.00 210 MET A O 1
ATOM 1732 N N . CYS A 1 211 ? 6.544 -11.513 -7.589 1.00 95.00 211 CYS A N 1
ATOM 1733 C CA . CYS A 1 211 ? 6.930 -10.129 -7.823 1.00 95.00 211 CYS A CA 1
ATOM 1734 C C . CYS A 1 211 ? 6.219 -9.222 -6.815 1.00 95.00 211 CYS A C 1
ATOM 1736 O O . CYS A 1 211 ? 4.997 -9.082 -6.851 1.00 95.00 211 CYS A O 1
ATOM 1738 N N . LEU A 1 212 ? 6.979 -8.575 -5.933 1.00 95.88 212 LEU A N 1
ATOM 1739 C CA . LEU A 1 212 ? 6.463 -7.516 -5.070 1.00 95.88 212 LEU A CA 1
ATOM 1740 C C . LEU A 1 212 ? 6.657 -6.158 -5.736 1.00 95.88 212 LEU A C 1
ATOM 1742 O O . LEU A 1 212 ? 7.788 -5.773 -6.036 1.00 95.88 212 LEU A O 1
ATOM 1746 N N . ILE A 1 213 ? 5.571 -5.416 -5.902 1.00 95.25 213 ILE A N 1
ATOM 1747 C CA . ILE A 1 213 ? 5.562 -4.021 -6.326 1.00 95.25 213 ILE A CA 1
ATOM 1748 C C . ILE A 1 213 ? 5.291 -3.153 -5.101 1.00 95.25 213 ILE A C 1
ATOM 1750 O O . ILE A 1 213 ? 4.367 -3.409 -4.334 1.00 95.25 213 ILE A O 1
ATOM 1754 N N . SER A 1 214 ? 6.105 -2.126 -4.893 1.00 94.38 214 SER A N 1
ATOM 1755 C CA . SER A 1 214 ? 5.898 -1.204 -3.779 1.00 94.38 214 SER A CA 1
ATOM 1756 C C . SER A 1 214 ? 6.357 0.209 -4.084 1.00 94.38 214 SER A C 1
ATOM 1758 O O . SER A 1 214 ? 7.007 0.467 -5.099 1.00 94.38 214 SER A O 1
ATOM 1760 N N . ASP A 1 215 ? 6.088 1.129 -3.164 1.00 89.19 215 ASP A N 1
ATOM 1761 C CA . ASP A 1 215 ? 6.766 2.418 -3.132 1.00 89.19 215 ASP A CA 1
ATOM 1762 C C . ASP A 1 215 ? 8.304 2.283 -2.971 1.00 89.19 215 ASP A C 1
ATOM 1764 O O . ASP A 1 215 ? 8.881 1.186 -2.924 1.00 89.19 215 ASP A O 1
ATOM 1768 N N . ARG A 1 216 ? 8.984 3.434 -2.897 1.00 88.50 216 ARG A N 1
ATOM 1769 C CA . ARG A 1 216 ? 10.437 3.526 -2.676 1.00 88.50 216 ARG A CA 1
ATOM 1770 C C . ARG A 1 216 ? 10.800 3.925 -1.238 1.00 88.50 216 ARG A C 1
ATOM 1772 O O . ARG A 1 216 ? 11.877 4.486 -1.028 1.00 88.50 216 ARG A O 1
ATOM 1779 N N . HIS A 1 217 ? 9.939 3.667 -0.255 1.00 86.00 217 HIS A N 1
ATOM 1780 C CA . HIS A 1 217 ? 10.218 4.013 1.135 1.00 86.00 217 HIS A CA 1
ATOM 1781 C C . HIS A 1 217 ? 11.383 3.174 1.686 1.00 86.00 217 HIS A C 1
ATOM 1783 O O . HIS A 1 217 ? 11.422 1.946 1.560 1.00 86.00 217 HIS A O 1
ATOM 1789 N N . GLY A 1 218 ? 12.358 3.835 2.322 1.00 87.44 218 GLY A N 1
ATOM 1790 C CA . GLY A 1 218 ? 13.605 3.193 2.754 1.00 87.44 218 GLY A CA 1
ATOM 1791 C C . GLY A 1 218 ? 13.391 2.038 3.737 1.00 87.44 218 GLY A C 1
ATOM 1792 O O . GLY A 1 218 ? 14.060 1.008 3.636 1.00 87.44 218 GLY A O 1
ATOM 1793 N N . GLY A 1 219 ? 12.415 2.170 4.644 1.00 88.69 219 GLY A N 1
ATOM 1794 C CA . GLY A 1 219 ? 12.072 1.113 5.596 1.00 88.69 219 GLY A CA 1
ATOM 1795 C C . GLY A 1 219 ? 11.521 -0.147 4.925 1.00 88.69 219 GLY A C 1
ATOM 1796 O O . GLY A 1 219 ? 11.875 -1.255 5.329 1.00 88.69 219 GLY A O 1
ATOM 1797 N N . LEU A 1 220 ? 10.729 0.020 3.862 1.00 90.62 220 LEU A N 1
ATOM 1798 C CA . LEU A 1 220 ? 10.162 -1.084 3.095 1.00 90.62 220 LEU A CA 1
ATOM 1799 C C . LEU A 1 220 ? 11.224 -1.770 2.237 1.00 90.62 220 LEU A C 1
ATOM 1801 O O . LEU A 1 220 ? 11.361 -2.987 2.294 1.00 90.62 220 LEU A O 1
ATOM 1805 N N . ILE A 1 221 ? 12.048 -1.002 1.515 1.00 92.81 221 ILE A N 1
ATOM 1806 C CA . ILE A 1 221 ? 13.153 -1.563 0.719 1.00 92.81 221 ILE A CA 1
ATOM 1807 C C . ILE A 1 221 ? 14.077 -2.410 1.602 1.00 92.81 221 ILE A C 1
ATOM 1809 O O . ILE A 1 221 ? 14.496 -3.495 1.195 1.00 92.81 221 ILE A O 1
ATOM 1813 N N . LYS A 1 222 ? 14.383 -1.936 2.817 1.00 94.50 222 LYS A N 1
ATOM 1814 C CA . LYS A 1 222 ? 15.184 -2.699 3.777 1.00 94.50 222 LYS A CA 1
ATOM 1815 C C . LYS A 1 222 ? 14.469 -3.980 4.223 1.00 94.50 222 LYS A C 1
ATOM 1817 O O . LYS A 1 222 ? 15.091 -5.036 4.225 1.00 94.50 222 LYS A O 1
ATOM 1822 N N . ALA A 1 223 ? 13.178 -3.904 4.549 1.00 94.88 223 ALA A N 1
ATOM 1823 C CA . ALA A 1 223 ? 12.384 -5.065 4.950 1.00 94.88 223 ALA A CA 1
ATOM 1824 C C . ALA A 1 223 ? 12.316 -6.146 3.856 1.00 94.88 223 ALA A C 1
ATOM 1826 O O . ALA A 1 223 ? 12.474 -7.325 4.158 1.00 94.88 223 ALA A O 1
ATOM 1827 N N . VAL A 1 224 ? 12.147 -5.746 2.592 1.00 94.50 224 VAL A N 1
ATOM 1828 C CA . VAL A 1 224 ? 12.125 -6.657 1.435 1.00 94.50 224 VAL A CA 1
ATOM 1829 C C . VAL A 1 224 ? 13.470 -7.357 1.256 1.00 94.50 224 VAL A C 1
ATOM 1831 O O . VAL A 1 224 ? 13.493 -8.565 1.063 1.00 94.50 224 VAL A O 1
ATOM 1834 N N . ARG A 1 225 ? 14.594 -6.634 1.356 1.00 92.38 225 ARG A N 1
ATOM 1835 C CA . ARG A 1 225 ? 15.941 -7.219 1.190 1.00 92.38 225 ARG A CA 1
ATOM 1836 C C . ARG A 1 225 ? 16.264 -8.315 2.205 1.00 92.38 225 ARG A C 1
ATOM 1838 O O . ARG A 1 225 ? 17.070 -9.185 1.908 1.00 92.38 225 ARG A O 1
ATOM 1845 N N . GLU 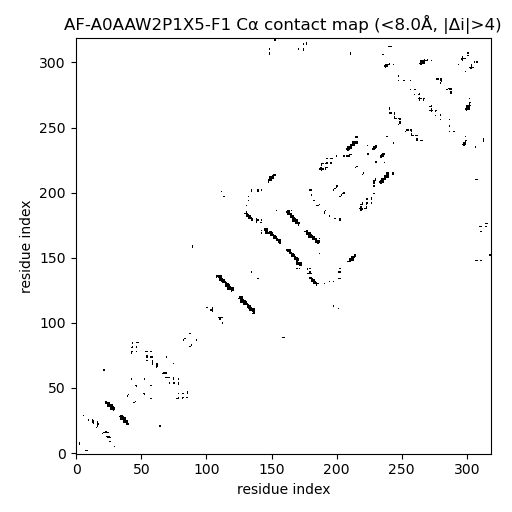A 1 226 ? 15.676 -8.245 3.394 1.00 91.31 226 GLU A N 1
ATOM 1846 C CA . GLU A 1 226 ? 15.870 -9.243 4.451 1.00 91.31 226 GLU A CA 1
ATOM 1847 C C . GLU A 1 226 ? 14.859 -10.401 4.384 1.00 91.31 226 GLU A C 1
ATOM 1849 O O . GLU A 1 226 ? 15.000 -11.375 5.122 1.00 91.31 226 GLU A O 1
ATOM 1854 N N . GLY A 1 227 ? 13.822 -10.292 3.547 1.00 85.88 227 GLY A N 1
ATOM 1855 C CA . GLY A 1 227 ? 12.818 -11.331 3.340 1.00 85.88 227 GLY A CA 1
ATOM 1856 C C . GLY A 1 227 ? 13.178 -12.236 2.155 1.00 85.88 227 GLY A C 1
ATOM 1857 O O . GLY A 1 227 ? 13.620 -11.731 1.124 1.00 85.88 227 GLY A O 1
ATOM 1858 N N . PRO A 1 228 ? 12.964 -13.560 2.248 1.00 81.25 228 PRO A N 1
ATOM 1859 C CA . PRO A 1 228 ? 13.351 -14.476 1.178 1.00 81.25 228 PRO A CA 1
ATOM 1860 C C . PRO A 1 228 ? 12.438 -14.381 -0.052 1.00 81.25 228 PRO A C 1
ATOM 1862 O O . PRO A 1 228 ? 12.929 -14.487 -1.167 1.00 81.25 228 PRO A O 1
ATOM 1865 N N . ASP A 1 229 ? 11.134 -14.139 0.115 1.00 88.50 229 ASP A N 1
ATOM 1866 C CA . ASP A 1 229 ? 10.139 -14.341 -0.957 1.00 88.50 229 ASP A CA 1
ATOM 1867 C C . ASP A 1 229 ? 10.232 -13.362 -2.132 1.00 88.50 229 ASP A C 1
ATOM 1869 O O . ASP A 1 229 ? 9.711 -13.639 -3.211 1.00 88.50 229 ASP A O 1
ATOM 1873 N N . PHE A 1 230 ? 10.870 -12.207 -1.933 1.00 92.62 230 PHE A N 1
ATOM 1874 C CA . PHE A 1 230 ? 10.903 -11.106 -2.906 1.00 92.62 230 PHE A CA 1
ATOM 1875 C C . PHE A 1 230 ? 12.320 -10.789 -3.393 1.00 92.62 230 PHE A C 1
ATOM 1877 O O . PHE A 1 230 ? 12.577 -9.719 -3.959 1.00 92.62 230 PHE A O 1
ATOM 1884 N N . VAL A 1 231 ? 13.252 -11.711 -3.153 1.00 90.44 231 VAL A N 1
ATOM 1885 C CA . VAL A 1 231 ? 14.654 -11.616 -3.554 1.00 90.44 231 VAL A CA 1
ATOM 1886 C C . VAL A 1 231 ? 15.030 -12.872 -4.339 1.00 90.44 231 VAL A C 1
ATOM 1888 O O . VAL A 1 231 ? 14.498 -13.959 -4.108 1.00 90.44 231 VAL A O 1
ATOM 1891 N N . SER A 1 232 ? 15.936 -12.717 -5.306 1.00 86.94 232 SER A N 1
ATOM 1892 C CA . SER A 1 232 ? 16.430 -13.833 -6.115 1.00 86.94 232 SER A CA 1
ATOM 1893 C C . SER A 1 232 ? 17.060 -14.913 -5.219 1.00 86.94 232 SER A C 1
ATOM 1895 O O . SER A 1 232 ? 17.790 -14.553 -4.292 1.00 86.94 232 SER A O 1
ATOM 1897 N N . PRO A 1 233 ? 16.808 -16.216 -5.462 1.00 88.94 233 PRO A N 1
ATOM 1898 C CA . PRO A 1 233 ? 16.085 -16.792 -6.606 1.00 88.94 233 PRO A CA 1
ATOM 1899 C C . PRO A 1 233 ? 14.574 -16.997 -6.381 1.00 88.94 233 PRO A C 1
ATOM 1901 O O . PRO A 1 233 ? 13.894 -17.544 -7.246 1.00 88.94 233 PRO A O 1
ATOM 1904 N N . HIS A 1 234 ? 14.030 -16.622 -5.222 1.00 88.50 234 HIS A N 1
ATOM 1905 C CA . HIS A 1 234 ? 12.652 -16.955 -4.843 1.00 88.50 234 HIS A CA 1
ATOM 1906 C C . HIS A 1 234 ? 11.607 -15.988 -5.395 1.00 88.50 234 HIS A C 1
ATOM 1908 O O . HIS A 1 234 ? 10.457 -16.383 -5.590 1.00 88.50 234 HIS A O 1
ATOM 1914 N N . GLY A 1 235 ? 12.003 -14.758 -5.694 1.00 93.38 235 GLY A N 1
ATOM 1915 C CA . GLY A 1 235 ? 11.139 -13.759 -6.296 1.00 93.38 235 GLY A CA 1
ATOM 1916 C C . GLY A 1 235 ? 11.904 -12.493 -6.637 1.00 93.38 235 GLY A C 1
ATOM 1917 O O . GLY A 1 235 ? 13.136 -12.459 -6.643 1.00 93.38 235 GLY A O 1
ATOM 1918 N N . VAL A 1 236 ? 11.163 -11.433 -6.922 1.00 94.81 236 VAL A N 1
ATOM 1919 C CA . VAL A 1 236 ? 11.727 -10.133 -7.253 1.00 94.81 236 VAL A CA 1
ATOM 1920 C C . VAL A 1 236 ? 10.971 -9.011 -6.567 1.00 94.81 236 VAL A C 1
ATOM 1922 O O . VAL A 1 236 ? 9.779 -9.091 -6.280 1.00 94.81 236 VAL A O 1
ATOM 1925 N N . HIS A 1 237 ? 11.680 -7.910 -6.365 1.00 95.38 237 HIS A N 1
ATOM 1926 C CA . HIS A 1 237 ? 11.103 -6.659 -5.905 1.00 95.38 237 HIS A CA 1
ATOM 1927 C C . HIS A 1 237 ? 11.226 -5.595 -6.981 1.00 95.38 237 HIS A C 1
ATOM 1929 O O . HIS A 1 237 ? 12.275 -5.486 -7.628 1.00 95.38 237 HIS A O 1
ATOM 1935 N N . ARG A 1 238 ? 10.170 -4.808 -7.137 1.00 94.94 238 ARG A N 1
ATOM 1936 C CA . ARG A 1 238 ? 9.935 -3.835 -8.194 1.00 94.94 238 ARG A CA 1
ATOM 1937 C C . ARG A 1 238 ? 9.312 -2.570 -7.599 1.00 94.94 238 ARG A C 1
ATOM 1939 O O . ARG A 1 238 ? 8.578 -2.620 -6.619 1.00 94.94 238 ARG A O 1
ATOM 1946 N N . TYR A 1 239 ? 9.633 -1.416 -8.169 1.00 95.12 239 TYR A N 1
ATOM 1947 C CA . TYR A 1 239 ? 9.079 -0.128 -7.765 1.00 95.12 239 TYR A CA 1
ATOM 1948 C C . TYR A 1 239 ? 7.800 0.165 -8.544 1.00 95.12 239 TYR A C 1
ATOM 1950 O O . TYR A 1 239 ? 7.768 0.031 -9.766 1.00 95.12 239 TYR A O 1
ATOM 1958 N N . CYS A 1 240 ? 6.759 0.600 -7.853 1.00 94.19 240 CYS A N 1
ATOM 1959 C CA . CYS A 1 240 ? 5.532 1.094 -8.460 1.00 94.19 240 CYS A CA 1
ATOM 1960 C C . CYS A 1 240 ? 5.858 2.282 -9.375 1.00 94.19 240 CYS A C 1
ATOM 1962 O O . CYS A 1 240 ? 6.466 3.263 -8.922 1.00 94.19 240 CYS A O 1
ATOM 1964 N N . LEU A 1 241 ? 5.464 2.209 -10.652 1.00 94.31 241 LEU A N 1
ATOM 1965 C CA . LEU A 1 241 ? 5.804 3.243 -11.630 1.00 94.31 241 LEU A CA 1
ATOM 1966 C C . LEU A 1 241 ? 5.178 4.583 -11.247 1.00 94.31 241 LEU A C 1
ATOM 1968 O O . LEU A 1 241 ? 5.841 5.617 -11.306 1.00 94.31 241 LEU A O 1
ATOM 1972 N N . ARG A 1 242 ? 3.946 4.559 -10.724 1.00 92.75 242 ARG A N 1
ATOM 1973 C CA . ARG A 1 242 ? 3.260 5.746 -10.192 1.00 92.75 242 ARG A CA 1
ATOM 1974 C C . ARG A 1 242 ? 4.121 6.490 -9.171 1.00 92.75 242 ARG A C 1
ATOM 1976 O O . ARG A 1 242 ? 4.234 7.715 -9.233 1.00 92.75 242 ARG A O 1
ATOM 1983 N N . HIS A 1 243 ? 4.748 5.761 -8.249 1.00 93.00 243 HIS A N 1
ATOM 1984 C CA . HIS A 1 243 ? 5.627 6.346 -7.237 1.00 93.00 243 HIS A CA 1
ATOM 1985 C C . HIS A 1 243 ? 6.963 6.810 -7.818 1.00 93.00 243 HIS A C 1
ATOM 1987 O O . HIS A 1 243 ? 7.466 7.856 -7.410 1.00 93.00 243 HIS A O 1
ATOM 1993 N N . VAL A 1 244 ? 7.519 6.098 -8.801 1.00 95.38 244 VAL A N 1
ATOM 1994 C CA . VAL A 1 244 ? 8.714 6.549 -9.532 1.00 95.38 244 VAL A CA 1
ATOM 1995 C C . VAL A 1 244 ? 8.444 7.885 -10.225 1.00 95.38 244 VAL A C 1
ATOM 1997 O O . VAL A 1 244 ? 9.188 8.836 -9.991 1.00 95.38 244 VAL A O 1
ATOM 2000 N N . CYS A 1 245 ? 7.347 8.003 -10.977 1.00 95.94 245 CYS A N 1
ATOM 2001 C CA . CYS A 1 245 ? 6.951 9.239 -11.653 1.00 95.94 245 CYS A CA 1
ATOM 2002 C C . CYS A 1 245 ? 6.624 10.368 -10.664 1.00 95.94 245 CYS A C 1
ATOM 2004 O O . CYS A 1 245 ? 6.973 11.523 -10.905 1.00 95.94 245 CYS A O 1
ATOM 2006 N N . SER A 1 246 ? 5.972 10.057 -9.539 1.00 94.19 246 SER A N 1
ATOM 2007 C CA . SER A 1 246 ? 5.677 11.044 -8.492 1.00 94.19 246 SER A CA 1
ATOM 2008 C C . SER A 1 246 ? 6.955 11.592 -7.851 1.00 94.19 246 SER A C 1
ATOM 2010 O O . SER A 1 246 ? 7.128 12.808 -7.761 1.00 94.19 246 SER A O 1
ATOM 2012 N N . ASN A 1 247 ? 7.885 10.712 -7.466 1.00 93.81 247 ASN A N 1
ATOM 2013 C CA . ASN A 1 247 ? 9.164 11.106 -6.873 1.00 93.81 247 ASN A CA 1
ATOM 2014 C C . ASN A 1 247 ? 10.015 11.888 -7.875 1.00 93.81 247 ASN A C 1
ATOM 2016 O O . ASN A 1 247 ? 10.544 12.945 -7.533 1.00 93.81 247 ASN A O 1
ATOM 2020 N N . PHE A 1 248 ? 10.072 11.427 -9.124 1.00 95.81 248 PHE A N 1
ATOM 2021 C CA . PHE A 1 248 ? 10.712 12.141 -10.223 1.00 95.81 248 PHE A CA 1
ATOM 2022 C C . PHE A 1 248 ? 10.159 13.567 -10.358 1.00 95.81 248 PHE A C 1
ATOM 2024 O O . PHE A 1 248 ? 10.916 14.535 -10.315 1.00 95.81 248 PHE A O 1
ATOM 2031 N N . ASN A 1 249 ? 8.833 13.723 -10.416 1.00 96.19 249 ASN A N 1
ATOM 2032 C CA . ASN A 1 249 ? 8.212 15.036 -10.569 1.00 96.19 249 ASN A CA 1
ATOM 2033 C C . ASN A 1 249 ? 8.362 15.927 -9.327 1.00 96.19 249 ASN A C 1
ATOM 2035 O O . ASN A 1 249 ? 8.397 17.145 -9.457 1.00 96.19 249 ASN A O 1
ATOM 2039 N N . SER A 1 250 ? 8.491 15.356 -8.127 1.00 94.88 250 SER A N 1
ATOM 2040 C CA . SER A 1 250 ? 8.784 16.146 -6.923 1.00 94.88 250 SER A CA 1
ATOM 2041 C C . SER A 1 250 ? 10.154 16.838 -6.991 1.00 94.88 250 SER A C 1
ATOM 2043 O O . SER A 1 250 ? 10.323 17.930 -6.448 1.00 94.88 250 SER A O 1
ATOM 2045 N N . THR A 1 251 ? 11.117 16.223 -7.691 1.00 94.19 251 THR A N 1
ATOM 2046 C CA . THR A 1 251 ? 12.479 16.744 -7.874 1.00 94.19 251 THR A CA 1
ATOM 2047 C C . THR A 1 251 ? 12.589 17.629 -9.115 1.00 94.19 251 THR A C 1
ATOM 2049 O O . THR A 1 251 ? 13.076 18.751 -9.016 1.00 94.19 251 THR A O 1
ATOM 2052 N N . ILE A 1 252 ? 12.121 17.143 -10.267 1.00 95.94 252 ILE A N 1
ATOM 2053 C CA . ILE A 1 252 ? 12.269 17.819 -11.566 1.00 95.94 252 ILE A CA 1
ATOM 2054 C C . ILE A 1 252 ? 11.202 18.903 -11.781 1.00 95.94 252 ILE A C 1
ATOM 2056 O O . ILE A 1 252 ? 11.471 19.903 -12.438 1.00 95.94 252 ILE A O 1
ATOM 2060 N N . LYS A 1 253 ? 10.007 18.745 -11.189 1.00 95.88 253 LYS A N 1
ATOM 2061 C CA . LYS A 1 253 ? 8.883 19.699 -11.260 1.00 95.88 253 LYS A CA 1
ATOM 2062 C C . LYS A 1 253 ? 8.465 20.049 -12.694 1.00 95.88 253 LYS A C 1
ATOM 2064 O O . LYS A 1 253 ? 8.194 21.205 -13.003 1.00 95.88 253 LYS A O 1
ATOM 2069 N N . ASN A 1 254 ? 8.386 19.041 -13.562 1.00 95.75 254 ASN A N 1
ATOM 2070 C CA . ASN A 1 254 ? 7.988 19.194 -14.958 1.00 95.75 254 ASN A CA 1
ATOM 2071 C C . ASN A 1 254 ? 7.009 18.079 -15.357 1.00 95.75 254 ASN A C 1
ATOM 2073 O O . ASN A 1 254 ? 7.364 16.899 -15.383 1.00 95.75 254 ASN A O 1
ATOM 2077 N N . VAL A 1 255 ? 5.776 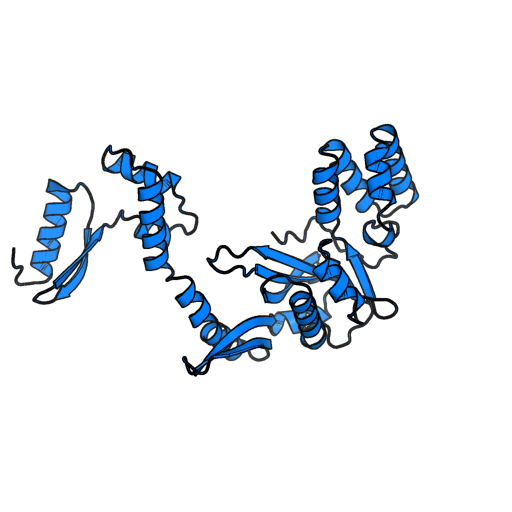18.474 -15.686 1.00 95.38 255 VAL A N 1
ATOM 2078 C CA . VAL A 1 255 ? 4.682 17.550 -16.020 1.00 95.38 255 VAL A CA 1
ATOM 2079 C C . VAL A 1 255 ? 4.945 16.806 -17.331 1.00 95.38 255 VAL A C 1
ATOM 2081 O O . VAL A 1 255 ? 4.726 15.603 -17.384 1.00 95.38 255 VAL A O 1
ATOM 2084 N N . VAL A 1 256 ? 5.506 17.469 -18.347 1.00 97.06 25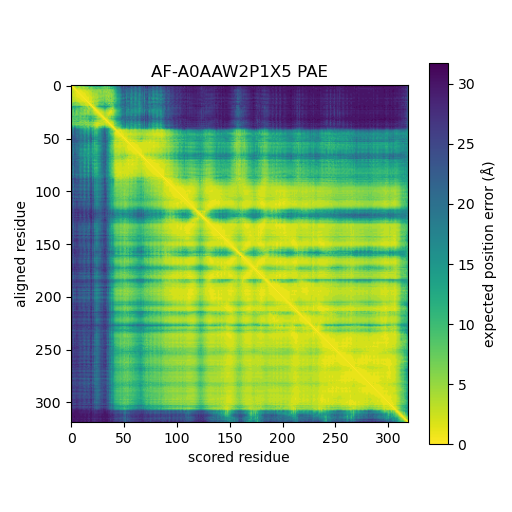6 VAL A N 1
ATOM 2085 C CA . VAL A 1 256 ? 5.829 16.832 -19.637 1.00 97.06 256 VAL A CA 1
ATOM 2086 C C . VAL A 1 256 ? 6.878 15.737 -19.445 1.00 97.06 256 VAL A C 1
ATOM 2088 O O . VAL A 1 256 ? 6.714 14.612 -19.913 1.00 97.06 256 VAL A O 1
ATOM 2091 N N . LEU A 1 257 ? 7.933 16.027 -18.680 1.00 97.44 257 LEU A N 1
ATOM 2092 C CA . LEU A 1 257 ? 8.959 15.032 -18.363 1.00 97.44 257 LEU A CA 1
ATOM 2093 C C . LEU A 1 257 ? 8.417 13.901 -17.478 1.00 97.44 257 LEU A C 1
ATOM 2095 O O . LEU A 1 257 ? 8.874 12.763 -17.584 1.00 97.44 257 LEU A O 1
ATOM 2099 N N . LYS A 1 258 ? 7.441 14.185 -16.606 1.00 97.12 258 LYS A N 1
ATOM 2100 C CA . LYS A 1 258 ? 6.746 13.157 -15.819 1.00 97.12 258 LYS A CA 1
ATOM 2101 C C . LYS A 1 258 ? 5.957 12.212 -16.728 1.00 97.12 258 LYS A C 1
ATOM 2103 O O . LYS A 1 258 ? 6.003 11.003 -16.504 1.00 97.12 258 LYS A O 1
ATOM 2108 N N . ASP A 1 259 ? 5.282 12.739 -17.744 1.00 97.12 259 ASP A N 1
ATOM 2109 C CA . ASP A 1 259 ? 4.531 11.931 -18.706 1.00 97.12 259 ASP A CA 1
ATOM 2110 C C . ASP A 1 259 ? 5.474 11.079 -19.565 1.00 97.12 259 ASP A C 1
ATOM 2112 O O . ASP A 1 259 ? 5.216 9.892 -19.765 1.00 97.12 259 ASP A O 1
ATOM 2116 N N . LEU A 1 260 ? 6.621 11.624 -19.984 1.00 97.94 260 LEU A N 1
ATOM 2117 C CA . LEU A 1 260 ? 7.671 10.843 -20.652 1.00 97.94 260 LEU A CA 1
ATOM 2118 C C . LEU A 1 260 ? 8.265 9.762 -19.735 1.00 97.94 260 LEU A C 1
ATOM 2120 O O . LEU A 1 260 ? 8.508 8.644 -20.181 1.00 97.94 260 LEU A O 1
ATOM 2124 N N . CYS A 1 261 ? 8.454 10.048 -18.444 1.00 97.81 261 CYS A N 1
ATOM 2125 C CA . CYS A 1 261 ? 8.882 9.057 -17.452 1.00 97.81 261 CYS A CA 1
ATOM 2126 C C . CYS A 1 261 ? 7.873 7.901 -17.334 1.00 97.81 261 CYS A C 1
ATOM 2128 O O . CYS A 1 261 ? 8.267 6.732 -17.329 1.00 97.81 261 CYS A O 1
ATOM 2130 N N . TRP A 1 262 ? 6.573 8.210 -17.301 1.00 96.81 262 TRP A N 1
ATOM 2131 C CA . TRP A 1 262 ? 5.516 7.198 -17.313 1.00 96.81 262 TRP A CA 1
ATOM 2132 C C . TRP A 1 262 ? 5.546 6.355 -18.593 1.00 96.81 262 TRP A C 1
ATOM 2134 O O . TRP A 1 262 ? 5.499 5.124 -18.525 1.00 96.81 262 TRP A O 1
ATOM 2144 N N . GLN A 1 263 ? 5.674 7.001 -19.755 1.00 96.69 263 GLN A N 1
ATOM 2145 C CA . GLN A 1 263 ? 5.779 6.313 -21.044 1.00 96.69 263 GLN A CA 1
ATOM 2146 C C . GLN A 1 263 ? 7.002 5.390 -21.091 1.00 96.69 263 GLN A C 1
ATOM 2148 O O . GLN A 1 263 ? 6.870 4.228 -21.464 1.00 96.69 263 GLN A O 1
ATOM 2153 N N . ALA A 1 264 ? 8.171 5.863 -20.646 1.00 97.12 264 ALA A N 1
ATOM 2154 C CA . ALA A 1 264 ? 9.385 5.055 -20.582 1.00 97.12 264 ALA A CA 1
ATOM 2155 C C . ALA A 1 264 ? 9.195 3.832 -19.671 1.00 97.12 264 ALA A C 1
ATOM 2157 O O . ALA A 1 264 ? 9.475 2.704 -20.072 1.00 97.12 264 ALA A O 1
ATOM 2158 N N . GLY A 1 265 ? 8.676 4.027 -18.457 1.00 95.44 265 GLY A N 1
ATOM 2159 C CA . GLY A 1 265 ? 8.487 2.932 -17.506 1.00 95.44 265 GLY A CA 1
ATOM 2160 C C . GLY A 1 265 ? 7.466 1.884 -17.957 1.00 95.44 265 GLY A C 1
ATOM 2161 O O . GLY A 1 265 ? 7.629 0.706 -17.640 1.00 95.44 265 GLY A O 1
ATOM 2162 N N . SER A 1 266 ? 6.455 2.294 -18.727 1.00 94.12 266 SER A N 1
ATOM 2163 C CA . SER A 1 266 ? 5.384 1.418 -19.229 1.00 94.12 266 SER A CA 1
ATOM 2164 C C . SER A 1 266 ? 5.748 0.677 -20.520 1.00 94.12 266 SER A C 1
ATOM 2166 O O . SER A 1 266 ? 5.022 -0.216 -20.947 1.00 94.12 266 SER A O 1
ATOM 2168 N N . GLU A 1 267 ? 6.848 1.048 -21.174 1.00 94.06 267 GLU A N 1
ATOM 2169 C CA . GLU A 1 267 ? 7.213 0.500 -22.475 1.00 94.06 267 GLU A CA 1
ATOM 2170 C C . GLU A 1 267 ? 7.856 -0.887 -22.347 1.00 94.06 267 GLU A C 1
ATOM 2172 O O . GLU A 1 267 ? 8.819 -1.073 -21.600 1.00 94.06 267 GLU A O 1
ATOM 2177 N N . TYR A 1 268 ? 7.353 -1.849 -23.126 1.00 91.25 268 TYR A N 1
ATOM 2178 C CA . TYR A 1 268 ? 7.832 -3.236 -23.142 1.00 91.25 268 TYR A CA 1
ATOM 2179 C C . TYR A 1 268 ? 8.999 -3.450 -24.114 1.00 91.25 268 TYR A C 1
ATOM 2181 O O . TYR A 1 268 ? 9.755 -4.407 -23.964 1.00 91.25 268 TYR A O 1
ATOM 2189 N N . GLN A 1 269 ? 9.184 -2.572 -25.103 1.00 93.19 269 GLN A N 1
ATOM 2190 C CA . GLN A 1 269 ? 10.266 -2.689 -26.081 1.00 93.19 269 GLN A CA 1
ATOM 2191 C C . GLN A 1 269 ? 11.462 -1.807 -25.709 1.00 93.19 269 GLN A C 1
ATOM 2193 O O . GLN A 1 269 ? 11.370 -0.579 -25.745 1.00 93.19 269 GLN A O 1
ATOM 2198 N N . SER A 1 270 ? 12.632 -2.411 -25.477 1.00 95.12 270 SER A N 1
ATOM 2199 C CA . SER A 1 270 ? 13.859 -1.679 -25.110 1.00 95.12 270 SER A CA 1
ATOM 2200 C C . SER A 1 270 ? 14.228 -0.583 -26.117 1.00 95.12 270 SER A C 1
ATOM 2202 O O . SER A 1 270 ? 14.682 0.489 -25.729 1.00 95.12 270 SER A O 1
ATOM 2204 N N . ARG A 1 271 ? 13.967 -0.794 -27.417 1.00 97.31 271 ARG A N 1
ATOM 2205 C CA . ARG A 1 271 ? 14.191 0.224 -28.459 1.00 97.31 271 ARG A CA 1
ATOM 2206 C C . ARG A 1 271 ? 13.327 1.474 -28.257 1.00 97.31 271 ARG A C 1
ATOM 2208 O O . ARG A 1 271 ? 13.828 2.586 -28.401 1.00 97.31 271 ARG A O 1
ATOM 2215 N N . LYS A 1 272 ? 12.038 1.300 -27.955 1.00 97.25 272 LYS A N 1
ATOM 2216 C CA . LYS A 1 272 ? 11.115 2.417 -27.710 1.00 97.25 272 LYS A CA 1
ATOM 2217 C C . LYS A 1 272 ? 11.428 3.100 -26.380 1.00 97.25 272 LYS A C 1
ATOM 2219 O O . LYS A 1 272 ? 11.483 4.324 -26.347 1.00 97.25 272 LYS A O 1
ATOM 2224 N N . PHE A 1 273 ? 11.744 2.324 -25.342 1.00 97.50 273 PHE A N 1
ATOM 2225 C CA . PHE A 1 273 ? 12.238 2.850 -24.069 1.00 97.50 273 PHE A CA 1
ATOM 2226 C C . PHE A 1 273 ? 13.451 3.768 -24.275 1.00 97.50 273 PHE A C 1
ATOM 2228 O O . PHE A 1 273 ? 13.428 4.917 -23.841 1.00 97.50 273 PHE A O 1
ATOM 2235 N N . ASN A 1 274 ? 14.475 3.299 -24.997 1.00 97.94 274 ASN A N 1
ATOM 2236 C CA . ASN A 1 274 ? 15.685 4.083 -25.260 1.00 97.94 274 ASN A CA 1
ATOM 2237 C C . ASN A 1 274 ? 15.369 5.379 -26.018 1.00 97.94 274 ASN A C 1
ATOM 2239 O O . ASN A 1 274 ? 15.873 6.433 -25.648 1.00 97.94 274 ASN A O 1
ATOM 2243 N N . ARG A 1 275 ? 14.463 5.333 -27.006 1.00 98.31 275 ARG A N 1
ATOM 2244 C CA . ARG A 1 275 ? 14.012 6.534 -27.727 1.00 98.31 275 ARG A CA 1
ATOM 2245 C C . ARG A 1 275 ? 13.383 7.574 -26.791 1.00 98.31 275 ARG A C 1
ATOM 2247 O O . ARG A 1 275 ? 13.673 8.758 -26.938 1.00 98.31 275 ARG A O 1
ATOM 2254 N N . ILE A 1 276 ? 12.541 7.146 -25.849 1.00 98.31 276 ILE A N 1
ATOM 2255 C CA . ILE A 1 276 ? 11.903 8.047 -24.876 1.00 98.31 276 ILE A CA 1
ATOM 2256 C C . ILE A 1 276 ? 12.949 8.602 -23.899 1.00 98.31 276 ILE A C 1
ATOM 2258 O O . ILE A 1 276 ? 12.950 9.793 -23.601 1.00 98.31 276 ILE A O 1
ATOM 2262 N N . MET A 1 277 ? 13.889 7.772 -23.436 1.00 98.38 277 MET A N 1
ATOM 2263 C CA . MET A 1 277 ? 14.987 8.220 -22.571 1.00 98.38 277 MET A CA 1
ATOM 2264 C C . MET A 1 277 ? 15.900 9.242 -23.268 1.00 98.38 277 MET A C 1
ATOM 2266 O O . MET A 1 277 ? 16.305 10.221 -22.640 1.00 98.38 277 MET A O 1
ATOM 2270 N N . ASP A 1 278 ? 16.177 9.069 -24.562 1.00 98.31 278 ASP A N 1
ATOM 2271 C CA . ASP A 1 278 ? 16.919 10.044 -25.369 1.00 98.31 278 ASP A CA 1
ATOM 2272 C C . ASP A 1 278 ? 16.154 11.365 -25.518 1.00 98.31 278 ASP A C 1
ATOM 2274 O O . ASP A 1 278 ? 16.754 12.439 -25.504 1.00 98.31 278 ASP A O 1
ATOM 2278 N N . GLU A 1 279 ? 14.827 11.310 -25.640 1.00 98.06 279 GLU A N 1
ATOM 2279 C CA . GLU A 1 279 ? 13.975 12.500 -25.665 1.00 98.06 279 GLU A CA 1
ATOM 2280 C C . GLU A 1 279 ? 14.004 13.248 -24.328 1.00 98.06 279 GLU A C 1
ATOM 2282 O O . GLU A 1 279 ? 14.224 14.461 -24.315 1.00 98.06 279 GLU A O 1
ATOM 2287 N N . ILE A 1 280 ? 13.894 12.530 -23.206 1.00 98.19 280 ILE A N 1
ATOM 2288 C CA . ILE A 1 280 ? 14.064 13.107 -21.865 1.00 98.19 280 ILE A CA 1
ATOM 2289 C C . ILE A 1 280 ? 15.436 13.776 -21.754 1.00 98.19 280 ILE A C 1
ATOM 2291 O O . ILE A 1 280 ? 15.521 14.911 -21.298 1.00 98.19 280 ILE A O 1
ATOM 2295 N N . LYS A 1 281 ? 16.505 13.120 -22.222 1.00 98.25 281 LYS A N 1
ATOM 2296 C CA . LYS A 1 281 ? 17.872 13.658 -22.179 1.00 98.25 281 LYS A CA 1
ATOM 2297 C C . LYS A 1 281 ? 18.043 14.934 -23.002 1.00 98.25 281 LYS A C 1
ATOM 2299 O O . LYS A 1 281 ? 18.766 15.829 -22.572 1.00 98.25 281 LYS A O 1
ATOM 2304 N N . LYS A 1 282 ? 1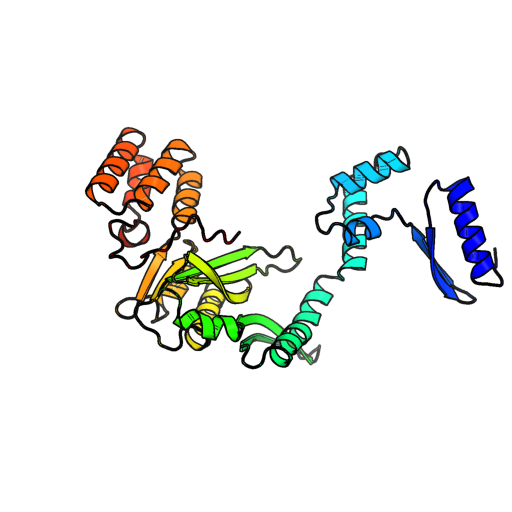7.398 15.015 -24.170 1.00 97.94 282 LYS A N 1
ATOM 2305 C CA . LYS A 1 282 ? 17.401 16.219 -25.020 1.00 97.94 282 LYS A CA 1
ATOM 2306 C C . LYS A 1 282 ? 16.710 17.397 -24.342 1.00 97.94 282 LYS A C 1
ATOM 2308 O O . LYS A 1 282 ? 17.157 18.525 -24.512 1.00 97.94 282 LYS A O 1
ATOM 2313 N N . GLN A 1 283 ? 15.632 17.137 -23.605 1.00 97.38 283 GLN A N 1
ATOM 2314 C CA . GLN A 1 283 ? 14.885 18.176 -22.897 1.00 97.38 283 GLN A CA 1
ATOM 2315 C C . GLN A 1 283 ? 15.566 18.588 -21.584 1.00 97.38 283 GLN A C 1
ATOM 2317 O O . GLN A 1 283 ? 15.648 19.776 -21.285 1.00 97.38 283 GLN A O 1
ATOM 2322 N N . ASP A 1 284 ? 16.061 17.624 -20.804 1.00 97.50 284 ASP A N 1
ATOM 2323 C CA . ASP A 1 284 ? 16.730 17.865 -19.527 1.00 97.50 284 ASP A CA 1
ATOM 2324 C C . ASP A 1 284 ? 17.694 16.715 -19.160 1.00 97.50 284 ASP A C 1
ATOM 2326 O O . ASP A 1 284 ? 17.309 15.591 -18.820 1.00 97.50 284 ASP A O 1
ATOM 2330 N N . VAL A 1 285 ? 18.993 17.023 -19.163 1.00 97.50 285 VAL A N 1
ATOM 2331 C CA . VAL A 1 285 ? 20.060 16.071 -18.817 1.00 97.50 285 VAL A CA 1
ATOM 2332 C C . VAL A 1 285 ? 19.993 15.631 -17.347 1.00 97.50 285 VAL A C 1
ATOM 2334 O O . VAL A 1 285 ? 20.320 14.482 -17.041 1.00 97.50 285 VAL A O 1
ATOM 2337 N N . LYS A 1 286 ? 19.549 16.499 -16.427 1.00 97.12 286 LYS A N 1
ATOM 2338 C CA . LYS A 1 286 ? 19.394 16.157 -15.001 1.00 97.12 286 LYS A CA 1
ATOM 2339 C C . LYS A 1 286 ? 18.240 15.182 -14.803 1.00 97.12 286 LYS A C 1
ATOM 2341 O O . LYS A 1 286 ? 18.367 14.243 -14.018 1.00 97.12 286 LYS A O 1
ATOM 2346 N N . ALA A 1 287 ? 17.143 15.375 -15.534 1.00 97.44 287 ALA A N 1
ATOM 2347 C CA . ALA A 1 287 ? 16.016 14.449 -15.534 1.00 97.44 287 ALA A CA 1
ATOM 2348 C C . ALA A 1 287 ? 16.426 13.055 -16.031 1.00 97.44 287 ALA A C 1
ATOM 2350 O O . ALA A 1 287 ? 16.115 12.052 -15.385 1.00 97.44 287 ALA A O 1
ATOM 2351 N N . PHE A 1 288 ? 17.186 12.993 -17.128 1.00 98.19 288 PHE A N 1
ATOM 2352 C CA . PHE A 1 288 ? 17.759 11.739 -17.617 1.00 98.19 288 PHE A CA 1
ATOM 2353 C C . PHE A 1 288 ? 18.660 11.078 -16.567 1.00 98.19 288 PHE A C 1
ATOM 2355 O O . PHE A 1 288 ? 18.456 9.911 -16.240 1.00 98.19 288 PHE A O 1
ATOM 2362 N N . ALA A 1 289 ? 19.609 11.827 -15.993 1.00 98.00 289 ALA A N 1
ATOM 2363 C CA . ALA A 1 289 ? 20.542 11.302 -14.995 1.00 98.00 289 ALA A CA 1
ATOM 2364 C C . ALA A 1 289 ? 19.821 10.758 -13.749 1.00 98.00 289 ALA A C 1
ATOM 2366 O O . ALA A 1 289 ? 20.213 9.724 -13.212 1.00 98.00 289 ALA A O 1
ATOM 2367 N N . TYR A 1 290 ? 18.736 11.412 -13.316 1.00 97.44 290 TYR A N 1
ATOM 2368 C CA . TYR A 1 290 ? 17.904 10.925 -12.215 1.00 97.44 290 TYR A CA 1
ATOM 2369 C C . TYR A 1 290 ? 17.317 9.538 -12.510 1.00 97.44 290 TYR A C 1
ATOM 2371 O O . TYR A 1 290 ? 17.352 8.662 -11.646 1.00 97.44 290 TYR A O 1
ATOM 2379 N N . LEU A 1 291 ? 16.751 9.339 -13.706 1.00 97.38 291 LEU A N 1
ATOM 2380 C CA . LEU A 1 291 ? 16.108 8.078 -14.085 1.00 97.38 291 LEU A CA 1
ATOM 2381 C C . LEU A 1 291 ? 17.125 6.972 -14.375 1.00 97.38 291 LEU A C 1
ATOM 2383 O O . LEU A 1 291 ? 16.905 5.832 -13.970 1.00 97.38 291 LEU A O 1
ATOM 2387 N N . ASP A 1 292 ? 18.242 7.303 -15.025 1.00 97.19 292 ASP A N 1
ATOM 2388 C CA . ASP A 1 292 ? 19.305 6.343 -15.349 1.00 97.19 292 ASP A CA 1
ATOM 2389 C C . ASP A 1 292 ? 20.023 5.822 -14.090 1.00 97.19 292 ASP A C 1
ATOM 2391 O O . ASP A 1 292 ? 20.464 4.675 -14.052 1.00 97.19 292 ASP A O 1
ATOM 2395 N N . ALA A 1 293 ? 20.040 6.608 -13.006 1.00 97.00 293 ALA A N 1
ATOM 2396 C CA . ALA A 1 293 ? 20.535 6.167 -11.701 1.00 97.00 293 ALA A CA 1
ATOM 2397 C C . ALA A 1 293 ? 19.645 5.101 -11.023 1.00 97.00 293 ALA A C 1
ATOM 2399 O O . ALA A 1 293 ? 20.077 4.436 -10.077 1.00 97.00 293 ALA A O 1
ATOM 2400 N N . ILE A 1 294 ? 18.394 4.926 -11.462 1.00 95.88 294 ILE A N 1
ATOM 2401 C CA . ILE A 1 294 ? 17.501 3.883 -10.949 1.00 95.88 294 ILE A CA 1
ATOM 2402 C C . ILE A 1 294 ? 17.707 2.623 -11.791 1.00 95.88 294 ILE A C 1
ATOM 2404 O O . ILE A 1 294 ? 17.513 2.649 -13.003 1.00 95.88 294 ILE A O 1
ATOM 2408 N N . ASN A 1 295 ? 18.021 1.490 -11.150 1.00 95.44 295 ASN A N 1
ATOM 2409 C CA . ASN A 1 295 ? 18.136 0.201 -11.844 1.00 95.44 295 ASN A CA 1
ATOM 2410 C C . ASN A 1 295 ? 16.894 -0.056 -12.725 1.00 95.44 295 ASN A C 1
ATOM 2412 O O . ASN A 1 295 ? 15.783 -0.160 -12.206 1.00 95.44 295 ASN A O 1
ATOM 2416 N N . LYS A 1 296 ? 17.098 -0.185 -14.041 1.00 95.69 296 LYS A N 1
ATOM 2417 C CA . LYS A 1 296 ? 16.042 -0.303 -15.061 1.00 95.69 296 LYS A CA 1
ATOM 2418 C C . LYS A 1 296 ? 15.112 -1.491 -14.819 1.00 95.69 296 LYS A C 1
ATOM 2420 O O . LYS A 1 296 ? 13.900 -1.340 -14.966 1.00 95.69 296 LYS A O 1
ATOM 2425 N N . GLU A 1 297 ? 15.631 -2.621 -14.339 1.00 94.50 297 GLU A N 1
ATOM 2426 C CA . GLU A 1 297 ? 14.812 -3.788 -13.976 1.00 94.50 297 GLU A CA 1
ATOM 2427 C C . GLU A 1 297 ? 13.822 -3.455 -12.857 1.00 94.50 297 GLU A C 1
ATOM 2429 O O . GLU A 1 297 ? 12.737 -4.019 -12.775 1.00 94.50 297 GLU A O 1
ATOM 2434 N N . LYS A 1 298 ? 14.178 -2.518 -11.968 1.00 94.44 298 LYS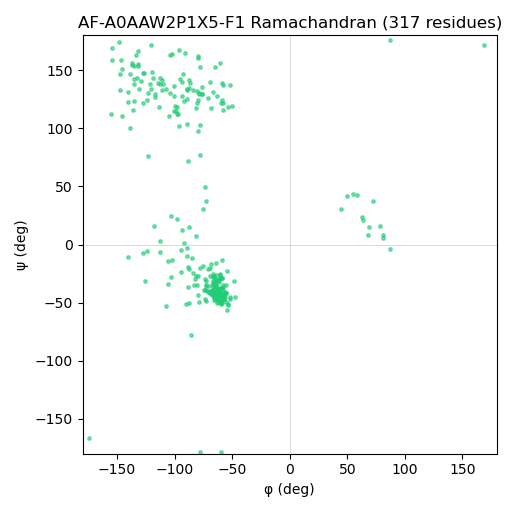 A N 1
ATOM 2435 C CA . LYS A 1 298 ? 13.340 -2.149 -10.829 1.00 94.44 298 LYS A CA 1
ATOM 2436 C C . LYS A 1 298 ? 12.152 -1.291 -11.210 1.00 94.44 298 LYS A C 1
ATOM 2438 O O . LYS A 1 298 ? 11.249 -1.250 -10.388 1.00 94.44 298 LYS A O 1
ATOM 2443 N N . TRP A 1 299 ? 12.097 -0.622 -12.359 1.00 95.06 299 TRP A N 1
ATOM 2444 C CA . TRP A 1 299 ? 11.015 0.337 -12.650 1.00 95.06 299 TRP A CA 1
ATOM 2445 C C . TRP A 1 299 ? 10.472 0.326 -14.081 1.00 95.06 299 TRP A C 1
ATOM 2447 O O . TRP A 1 299 ? 9.432 0.936 -14.308 1.00 95.06 299 TRP A O 1
ATOM 2457 N N . THR A 1 300 ? 11.128 -0.358 -15.021 1.00 94.62 300 THR A N 1
ATOM 2458 C CA . THR A 1 300 ? 10.734 -0.364 -16.441 1.00 94.62 300 THR A CA 1
ATOM 2459 C C . THR A 1 300 ? 10.188 -1.720 -16.852 1.00 94.62 300 THR A C 1
ATOM 2461 O O . THR A 1 300 ? 10.784 -2.733 -16.505 1.00 94.62 300 THR A O 1
ATOM 2464 N N . ALA A 1 301 ? 9.108 -1.755 -17.632 1.00 93.00 301 ALA A N 1
ATOM 2465 C CA . ALA A 1 301 ? 8.551 -2.996 -18.166 1.00 93.00 301 ALA A CA 1
ATOM 2466 C C . ALA A 1 301 ? 9.509 -3.698 -19.153 1.00 93.00 301 ALA A C 1
ATOM 2468 O O . ALA A 1 301 ? 9.650 -4.919 -19.119 1.00 93.00 301 ALA A O 1
ATOM 2469 N N . SER A 1 302 ? 10.226 -2.932 -19.980 1.00 93.69 302 SER A N 1
ATOM 2470 C CA . SER A 1 302 ? 11.160 -3.443 -20.999 1.00 93.69 302 SER A CA 1
ATOM 2471 C C . SER A 1 302 ? 12.371 -4.201 -20.454 1.00 93.69 302 SER A C 1
ATOM 2473 O O . SER A 1 302 ? 12.912 -5.049 -21.159 1.00 93.69 302 SER A O 1
ATOM 2475 N N . HIS A 1 303 ? 12.806 -3.917 -19.224 1.00 94.44 303 HIS A N 1
ATOM 2476 C CA . HIS A 1 303 ? 13.957 -4.582 -18.593 1.00 94.44 303 HIS A CA 1
ATOM 2477 C C . HIS A 1 303 ? 13.539 -5.457 -17.410 1.00 94.44 303 HIS A C 1
ATOM 2479 O O . HIS A 1 303 ? 14.379 -6.016 -16.716 1.00 94.44 303 HIS A O 1
ATOM 2485 N N . ASP A 1 304 ? 12.239 -5.568 -17.147 1.00 90.19 304 ASP A N 1
ATOM 2486 C CA . ASP A 1 304 ? 11.721 -6.232 -15.960 1.00 90.19 304 ASP A CA 1
ATOM 2487 C C . ASP A 1 304 ? 11.893 -7.753 -15.996 1.00 90.19 304 ASP A C 1
ATOM 2489 O O . ASP A 1 304 ? 11.879 -8.362 -14.933 1.00 90.19 304 ASP A O 1
ATOM 2493 N N . GLY A 1 305 ? 12.061 -8.355 -17.181 1.00 88.75 305 GLY A N 1
ATOM 2494 C CA . GLY A 1 305 ? 12.114 -9.809 -17.381 1.00 88.75 305 GLY A CA 1
ATOM 2495 C C . GLY A 1 305 ? 10.738 -10.488 -17.379 1.00 88.75 305 GLY A C 1
ATOM 2496 O O . GLY A 1 305 ? 10.660 -11.701 -17.216 1.00 88.75 305 GLY A O 1
ATOM 2497 N N . GLY A 1 306 ? 9.654 -9.716 -17.521 1.00 87.56 306 GLY A N 1
ATOM 2498 C CA . GLY A 1 306 ? 8.275 -10.222 -17.542 1.00 87.56 306 GLY A CA 1
ATOM 2499 C C . GLY A 1 306 ? 7.668 -10.508 -16.162 1.00 87.56 306 GLY A C 1
ATOM 2500 O O . GLY A 1 306 ? 6.565 -11.040 -16.076 1.00 87.56 306 GLY A O 1
ATOM 2501 N N . TRP A 1 307 ? 8.338 -10.130 -15.077 1.00 88.19 307 TRP A N 1
ATOM 2502 C CA . TRP A 1 307 ? 7.884 -10.345 -13.701 1.00 88.19 307 TRP A CA 1
ATOM 2503 C C . TRP A 1 307 ? 6.627 -9.543 -13.327 1.00 88.19 307 TRP A C 1
ATOM 2505 O O . TRP A 1 307 ? 5.822 -9.994 -12.517 1.00 88.19 307 TRP A O 1
ATOM 2515 N N . ARG A 1 308 ? 6.415 -8.387 -13.958 1.00 83.62 308 ARG A N 1
ATOM 2516 C CA . ARG A 1 308 ? 5.231 -7.522 -13.854 1.00 83.62 308 ARG A CA 1
ATOM 2517 C C . ARG A 1 308 ? 4.127 -7.906 -14.847 1.00 83.62 308 ARG A C 1
ATOM 2519 O O . ARG A 1 308 ? 3.249 -7.090 -15.108 1.00 83.62 308 ARG A O 1
ATOM 2526 N N . CYS A 1 309 ? 4.170 -9.091 -15.470 1.00 68.25 309 CYS A N 1
ATOM 2527 C CA . CYS A 1 309 ? 3.261 -9.455 -16.566 1.00 68.25 309 CYS A CA 1
ATOM 2528 C C . CYS A 1 309 ? 1.775 -9.268 -16.202 1.00 68.25 309 CYS A C 1
ATOM 2530 O O . CYS A 1 309 ? 1.241 -9.933 -15.310 1.00 68.25 309 CYS A O 1
ATOM 2532 N N . GLY A 1 310 ? 1.099 -8.386 -16.948 1.00 61.31 310 GLY A N 1
ATOM 2533 C CA . GLY A 1 310 ? -0.307 -8.011 -16.759 1.00 61.31 310 GLY A CA 1
ATOM 2534 C C . GLY A 1 310 ? -0.595 -7.210 -15.493 1.00 61.31 310 GLY A C 1
ATOM 2535 O O . GLY A 1 310 ? -1.756 -7.104 -15.111 1.00 61.31 310 GLY A O 1
ATOM 2536 N N . PHE A 1 311 ? 0.440 -6.664 -14.846 1.00 61.09 311 PHE A N 1
ATOM 2537 C CA . PHE A 1 311 ? 0.278 -5.640 -13.831 1.00 61.09 311 PHE A CA 1
ATOM 2538 C C . PHE A 1 311 ? 0.290 -4.260 -14.484 1.00 61.09 311 PHE A C 1
ATOM 2540 O O . PHE A 1 311 ? 1.346 -3.767 -14.873 1.00 61.09 311 PHE A O 1
ATOM 2547 N N . ASP A 1 312 ? -0.887 -3.651 -14.611 1.00 57.75 312 ASP A N 1
ATOM 2548 C CA . ASP A 1 312 ? -1.026 -2.267 -15.047 1.00 57.75 312 ASP A CA 1
ATOM 2549 C C . ASP A 1 312 ? -1.181 -1.346 -13.824 1.00 57.75 312 ASP A C 1
ATOM 2551 O O . ASP A 1 312 ? -2.192 -1.382 -13.114 1.00 57.75 312 ASP A O 1
ATOM 2555 N N . ASP A 1 313 ? -0.171 -0.500 -13.586 1.00 53.47 313 ASP A N 1
ATOM 2556 C CA . ASP A 1 313 ? -0.170 0.514 -12.521 1.00 53.47 313 ASP A CA 1
ATOM 2557 C C . ASP A 1 313 ? -1.356 1.510 -12.657 1.00 53.47 313 ASP A C 1
ATOM 2559 O O . ASP A 1 313 ? -1.649 2.234 -11.703 1.00 53.47 313 ASP A O 1
ATOM 2563 N N . GLN A 1 314 ? -2.069 1.562 -13.798 1.00 43.50 314 GLN A N 1
ATOM 2564 C CA . GLN A 1 314 ? -3.283 2.384 -13.967 1.00 43.50 314 GLN A CA 1
ATOM 2565 C C . GLN A 1 314 ? -4.510 1.843 -13.215 1.00 43.50 314 GLN A C 1
ATOM 2567 O O . GLN A 1 314 ? -5.354 2.634 -12.777 1.00 43.50 314 GLN A O 1
ATOM 2572 N N . HIS A 1 315 ? -4.612 0.518 -13.065 1.00 40.88 315 HIS A N 1
ATOM 2573 C CA . HIS A 1 315 ? -5.803 -0.164 -12.543 1.00 40.88 315 HIS A CA 1
ATOM 2574 C C . HIS A 1 315 ? -5.722 -0.429 -11.033 1.00 40.88 315 HIS A C 1
ATOM 2576 O O . HIS A 1 315 ? -6.745 -0.481 -10.350 1.00 40.88 315 HIS A O 1
ATOM 2582 N N . VAL A 1 316 ? -4.511 -0.492 -10.470 1.00 45.53 316 VAL A N 1
ATOM 2583 C CA . VAL A 1 316 ? -4.292 -0.582 -9.018 1.00 45.53 316 VAL A CA 1
ATOM 2584 C C . VAL A 1 316 ? -4.213 0.823 -8.421 1.00 45.53 316 VAL A C 1
ATOM 2586 O O . VAL A 1 316 ? -3.161 1.312 -8.009 1.00 45.53 316 VAL A O 1
ATOM 2589 N N . ARG A 1 317 ? -5.359 1.509 -8.364 1.00 38.38 317 ARG A N 1
ATOM 2590 C CA . ARG A 1 317 ? -5.500 2.739 -7.572 1.00 38.38 317 ARG A CA 1
ATOM 2591 C C . ARG A 1 317 ? -5.660 2.374 -6.096 1.00 38.38 317 ARG A C 1
ATOM 2593 O O . ARG A 1 317 ? -6.762 2.411 -5.565 1.00 38.38 317 ARG A O 1
ATOM 2600 N N . MET A 1 318 ? -4.565 2.007 -5.434 1.00 39.88 318 MET A N 1
ATOM 2601 C CA . MET A 1 318 ? -4.509 2.117 -3.976 1.00 39.88 318 MET A CA 1
ATOM 2602 C C . MET A 1 318 ? -4.209 3.577 -3.647 1.00 39.88 318 MET A C 1
ATOM 2604 O O . MET A 1 318 ? -3.068 4.014 -3.782 1.00 39.88 318 MET A O 1
ATOM 2608 N N . HIS A 1 319 ? -5.259 4.336 -3.338 1.00 32.50 319 HIS A N 1
ATOM 2609 C CA . HIS A 1 319 ? -5.205 5.680 -2.764 1.00 32.50 319 HIS A CA 1
ATOM 2610 C C . HIS A 1 319 ? -6.366 5.874 -1.812 1.00 32.50 319 HIS A C 1
ATOM 2612 O O . HIS A 1 319 ? -7.516 5.715 -2.284 1.00 32.50 319 HIS A O 1
#

Mean predicted aligned error: 10.78 Å

Foldseek 3Di:
DQDPDPVSVQVVQQVCCVPPQVWRKDWDDDDNVDTDIDTCPALLVVCQVDVPDDLVNLQVSCCVRPVDRDDSVVSVVSNVVSCCVNVNALVVVVVCVVVVVVVLCVVQPPKDKDFDFPDQDPVVRDTHGAKMKIFGPVLLVCCVQFALEKEKEWAADPHPDLWIKIWIWTAGPVRDIRTGMIMTHNPALVVLLVRVVCCVVRRCPQPFAHEYEYAPDPSNVNSLVPDDCQDPPRYHYAYLLVNVLVVLCVVVVDPVLSVLSSVLQEDQAPVVNVVSLVVSCVVPVVSSVSVVVDDSCRGHNNNVVCSCPSPDSVSPPPD

Secondary structure (DSSP, 8-state):
---SSHHHHHHHHHHHIIIIISS-EEEEEE-SS-EEEEETTSHHHHHHH-TT--HHHHHHHHHHHHS----HHHHHHHHHHHHHHHH--HHHHHHHHHHHHHHHHHHSTT-EEEEEEEEEETTTTEEEEEEEEEE-HHHHHHGGGS-SEEEEEEEE--SSS--EEEEEEEE-TTS-EEEEEEEEE---HHHHHHHHHHHIIIIITT--SEEEEE---HHHHHHHHT-STTSTTTEEEEE-HHHHHHHHHHHH--HHHHHHHHHHHH---HHHHHHHHHHHHHH-HHHHHHHHTS-GGGT-GGGSTTTTTT--TTT----